Protein AF-A0A922MNV1-F1 (afdb_monomer_lite)

Structure (mmCIF, N/CA/C/O backbone):
data_AF-A0A922MNV1-F1
#
_entry.id   AF-A0A922MNV1-F1
#
loop_
_atom_site.group_PDB
_atom_site.id
_atom_site.type_symbol
_atom_site.label_atom_id
_atom_site.label_alt_id
_atom_site.label_comp_id
_atom_site.label_asym_id
_atom_site.label_entity_id
_atom_site.label_seq_id
_atom_site.pdbx_PDB_ins_code
_atom_site.Cartn_x
_atom_site.Cartn_y
_atom_site.Cartn_z
_atom_site.occupancy
_atom_site.B_iso_or_equiv
_atom_site.auth_seq_id
_atom_site.auth_comp_id
_atom_site.auth_asym_id
_atom_site.auth_atom_id
_atom_site.pdbx_PDB_model_num
ATOM 1 N N . MET A 1 1 ? 28.371 -3.656 -33.650 1.00 54.59 1 MET A N 1
ATOM 2 C CA . MET A 1 1 ? 27.316 -2.800 -33.073 1.00 54.59 1 MET A CA 1
ATOM 3 C C . MET A 1 1 ? 26.283 -3.590 -32.271 1.00 54.59 1 MET A C 1
ATOM 5 O O . MET A 1 1 ? 26.000 -3.173 -31.168 1.00 54.59 1 MET A O 1
ATOM 9 N N . PHE A 1 2 ? 25.793 -4.751 -32.732 1.00 52.94 2 PHE A N 1
ATOM 10 C CA . PHE A 1 2 ? 24.815 -5.564 -31.971 1.00 52.94 2 PHE A CA 1
ATOM 11 C C . PHE A 1 2 ? 25.328 -6.219 -30.668 1.00 52.94 2 PHE A C 1
ATOM 13 O O . PHE A 1 2 ? 24.521 -6.606 -29.836 1.00 52.94 2 PHE A O 1
ATOM 20 N N . PHE A 1 3 ? 26.645 -6.358 -30.476 1.00 56.75 3 PHE A N 1
ATOM 21 C CA . PHE A 1 3 ? 27.214 -6.951 -29.253 1.00 56.75 3 PHE A CA 1
ATOM 22 C C . PHE A 1 3 ? 27.468 -5.939 -28.123 1.00 56.75 3 PHE A C 1
ATOM 24 O O . PHE A 1 3 ? 27.644 -6.350 -26.983 1.00 56.75 3 PHE A O 1
ATOM 31 N N . GLU A 1 4 ? 27.486 -4.635 -28.414 1.00 68.06 4 GLU A N 1
ATOM 32 C CA . GLU A 1 4 ? 27.688 -3.599 -27.384 1.00 68.06 4 GLU A CA 1
ATOM 33 C C . GLU A 1 4 ? 26.392 -3.308 -26.617 1.00 68.06 4 GLU A C 1
ATOM 35 O O . GLU A 1 4 ? 26.430 -3.148 -25.401 1.00 68.06 4 GLU A O 1
ATOM 40 N N . THR A 1 5 ? 25.239 -3.365 -27.291 1.00 69.69 5 THR A N 1
ATOM 41 C CA . THR A 1 5 ? 23.924 -3.093 -26.685 1.00 69.69 5 THR A CA 1
ATOM 42 C C . THR A 1 5 ? 23.532 -4.119 -25.619 1.00 69.69 5 THR A C 1
ATOM 44 O O . THR A 1 5 ? 22.927 -3.765 -24.617 1.00 69.69 5 THR A O 1
ATOM 47 N N . GLN A 1 6 ? 23.950 -5.382 -25.762 1.00 74.50 6 GLN A N 1
ATOM 48 C CA . GLN A 1 6 ? 23.588 -6.437 -24.807 1.00 74.50 6 GLN A CA 1
ATOM 49 C C . GLN A 1 6 ? 24.220 -6.241 -23.414 1.00 74.50 6 GLN A C 1
ATOM 51 O O . GLN A 1 6 ? 23.671 -6.708 -22.419 1.00 74.50 6 GLN A O 1
ATOM 56 N N . ASN A 1 7 ? 25.368 -5.562 -23.316 1.00 78.31 7 ASN A N 1
ATOM 57 C CA . ASN A 1 7 ? 26.008 -5.301 -22.023 1.00 78.31 7 ASN A CA 1
ATOM 58 C C . ASN A 1 7 ? 25.378 -4.119 -21.276 1.00 78.31 7 ASN A C 1
ATOM 60 O O . ASN A 1 7 ? 25.350 -4.145 -20.045 1.00 78.31 7 ASN A O 1
ATOM 64 N N . GLU A 1 8 ? 24.875 -3.110 -21.991 1.00 79.62 8 GLU A N 1
ATOM 65 C CA . GLU A 1 8 ? 24.219 -1.950 -21.375 1.00 79.62 8 GLU A CA 1
ATOM 66 C C . GLU A 1 8 ? 22.877 -2.349 -20.746 1.00 79.62 8 GLU A C 1
ATOM 68 O O . GLU A 1 8 ? 22.661 -2.078 -19.562 1.00 79.62 8 GLU A O 1
ATOM 73 N N . ASP A 1 9 ? 22.053 -3.118 -21.467 1.00 79.56 9 ASP A N 1
ATOM 74 C CA . ASP A 1 9 ? 20.753 -3.601 -20.973 1.00 79.56 9 ASP A CA 1
ATOM 75 C C . ASP A 1 9 ? 20.893 -4.428 -19.678 1.00 79.56 9 ASP A C 1
ATOM 77 O O . ASP A 1 9 ? 20.116 -4.286 -18.727 1.00 79.56 9 ASP A O 1
ATOM 81 N N . ASN A 1 10 ? 21.937 -5.262 -19.600 1.00 85.56 10 ASN A N 1
ATOM 82 C CA . ASN A 1 10 ? 22.223 -6.081 -18.420 1.00 85.56 10 ASN A CA 1
ATOM 83 C C . ASN A 1 10 ? 22.603 -5.233 -17.197 1.00 85.56 10 ASN A C 1
ATOM 85 O O . ASN A 1 10 ? 22.231 -5.568 -16.068 1.00 85.56 10 ASN A O 1
ATOM 89 N N . PHE A 1 11 ? 23.351 -4.144 -17.400 1.00 85.06 11 PHE A N 1
ATOM 90 C CA . PHE A 1 11 ? 23.765 -3.263 -16.312 1.00 85.06 11 PHE A CA 1
ATOM 91 C C . PHE A 1 11 ? 22.585 -2.457 -15.760 1.00 85.06 11 PHE A C 1
ATOM 93 O O . PHE A 1 11 ? 22.418 -2.383 -14.541 1.00 85.06 11 PHE A O 1
ATOM 100 N N . GLU A 1 12 ? 21.733 -1.904 -16.627 1.00 84.12 12 GLU A N 1
ATOM 101 C CA . GLU A 1 12 ? 20.540 -1.164 -16.199 1.00 84.12 12 GLU A CA 1
ATOM 102 C C . GLU A 1 12 ? 19.575 -2.049 -15.407 1.00 84.12 12 GLU A C 1
ATOM 104 O O . GLU A 1 12 ? 19.135 -1.670 -14.317 1.00 84.12 12 GLU A O 1
ATOM 109 N N . HIS A 1 13 ? 19.306 -3.259 -15.906 1.00 84.25 13 HIS A N 1
ATOM 110 C CA . HIS A 1 13 ? 18.473 -4.235 -15.209 1.00 84.25 13 HIS A CA 1
ATOM 111 C C . HIS A 1 13 ? 19.049 -4.586 -13.827 1.00 84.25 13 HIS A C 1
ATOM 113 O O . HIS A 1 13 ? 18.327 -4.575 -12.828 1.00 84.25 13 HIS A O 1
ATOM 119 N N . PHE A 1 14 ? 20.364 -4.810 -13.733 1.00 87.00 14 PHE A N 1
ATOM 120 C CA . PHE A 1 14 ? 21.032 -5.078 -12.460 1.00 87.00 14 PHE A CA 1
ATOM 121 C C . PHE A 1 14 ? 20.887 -3.919 -11.462 1.00 87.00 14 PHE A C 1
ATOM 123 O O . PHE A 1 14 ? 20.512 -4.141 -10.309 1.00 87.00 14 PHE A O 1
ATOM 130 N N . VAL A 1 15 ? 21.142 -2.677 -11.891 1.00 86.69 15 VAL A N 1
ATOM 131 C CA . VAL A 1 15 ? 21.032 -1.491 -11.023 1.00 86.69 15 VAL A CA 1
ATOM 132 C C . VAL A 1 15 ? 19.600 -1.309 -10.519 1.00 86.69 15 VAL A C 1
ATOM 134 O O . VAL A 1 15 ? 19.401 -1.038 -9.331 1.00 86.69 15 VAL A O 1
ATOM 137 N N . MET A 1 16 ? 18.602 -1.507 -11.384 1.00 85.62 16 MET A N 1
ATOM 138 C CA . MET A 1 16 ? 17.189 -1.412 -11.010 1.00 85.62 16 MET A CA 1
ATOM 139 C C . MET A 1 16 ? 16.786 -2.480 -9.986 1.00 85.62 16 MET A C 1
ATOM 141 O O . MET A 1 16 ? 16.107 -2.155 -9.010 1.00 85.62 16 MET A O 1
ATOM 145 N N . ASN A 1 17 ? 17.249 -3.723 -10.146 1.00 85.81 17 ASN A N 1
ATOM 146 C CA . ASN A 1 17 ? 16.941 -4.802 -9.201 1.00 85.81 17 ASN A CA 1
ATOM 147 C C . ASN A 1 17 ? 17.610 -4.571 -7.840 1.00 85.81 17 ASN A C 1
ATOM 149 O O . ASN A 1 17 ? 16.985 -4.766 -6.796 1.00 85.81 17 ASN A O 1
ATOM 153 N N . VAL A 1 18 ? 18.865 -4.104 -7.828 1.00 87.69 18 VAL A N 1
ATOM 154 C CA . VAL A 1 18 ? 19.568 -3.743 -6.585 1.00 87.69 18 VAL A CA 1
ATOM 155 C C . VAL A 1 18 ? 18.846 -2.605 -5.867 1.00 87.69 18 VAL A C 1
ATOM 157 O O . VAL A 1 18 ? 18.664 -2.668 -4.650 1.00 87.69 18 VAL A O 1
ATOM 160 N N . TYR A 1 19 ? 18.404 -1.585 -6.604 1.00 88.69 19 TYR A N 1
ATOM 161 C CA . TYR A 1 19 ? 17.656 -0.465 -6.043 1.00 88.69 19 TYR A CA 1
ATOM 162 C C . TYR A 1 19 ? 16.352 -0.920 -5.373 1.00 88.69 19 TYR A C 1
ATOM 164 O O . TYR A 1 19 ? 16.117 -0.595 -4.205 1.00 88.69 19 TYR A O 1
ATOM 172 N N . ASP A 1 20 ? 15.542 -1.717 -6.077 1.00 86.56 20 ASP A N 1
ATOM 173 C CA . ASP A 1 20 ? 14.282 -2.249 -5.553 1.00 86.56 20 ASP A CA 1
ATOM 174 C C . ASP A 1 20 ? 14.538 -3.103 -4.297 1.00 86.56 20 ASP A C 1
ATOM 176 O O . ASP A 1 20 ? 13.895 -2.912 -3.262 1.00 86.56 20 ASP A O 1
ATOM 180 N N . TYR A 1 21 ? 15.542 -3.985 -4.330 1.00 88.06 21 TYR A N 1
ATOM 181 C CA . TYR A 1 21 ? 15.916 -4.816 -3.183 1.00 88.06 21 TYR A CA 1
ATOM 182 C C . TYR A 1 21 ? 16.329 -3.992 -1.954 1.00 88.06 21 TYR A C 1
ATOM 184 O O . TYR A 1 21 ? 15.898 -4.285 -0.832 1.00 88.06 21 TYR A O 1
ATOM 192 N N . VAL A 1 22 ? 17.148 -2.952 -2.142 1.00 90.44 22 VAL A N 1
ATOM 193 C CA . VAL A 1 22 ? 17.574 -2.055 -1.056 1.00 90.44 22 VAL A CA 1
ATOM 194 C C . VAL A 1 22 ? 16.374 -1.310 -0.478 1.00 90.44 22 VAL A C 1
ATOM 196 O O . VAL A 1 22 ? 16.213 -1.275 0.745 1.00 90.44 22 VAL A O 1
ATOM 199 N N . LEU A 1 23 ? 15.502 -0.767 -1.332 1.00 90.12 23 LEU A N 1
ATOM 200 C CA . LEU A 1 23 ? 14.296 -0.059 -0.909 1.00 90.12 23 LEU A CA 1
ATOM 201 C C . LEU A 1 23 ? 13.385 -0.963 -0.061 1.00 90.12 23 LEU A C 1
ATOM 203 O O . LEU A 1 23 ? 12.977 -0.572 1.037 1.00 90.12 23 LEU A O 1
ATOM 207 N N . PHE A 1 24 ? 13.126 -2.193 -0.514 1.00 88.69 24 PHE A N 1
ATOM 208 C CA . PHE A 1 24 ? 12.295 -3.149 0.226 1.00 88.69 24 PHE A CA 1
ATOM 209 C C . PHE A 1 24 ? 12.947 -3.640 1.510 1.00 88.69 24 PHE A C 1
ATOM 211 O O . PHE A 1 24 ? 12.258 -3.796 2.521 1.00 88.69 24 PHE A O 1
ATOM 218 N N . SER A 1 25 ? 14.265 -3.832 1.510 1.00 91.00 25 SER A N 1
ATOM 219 C CA . SER A 1 25 ? 15.010 -4.190 2.716 1.00 91.00 25 SER A CA 1
ATOM 220 C C . SER A 1 25 ? 14.868 -3.100 3.777 1.00 91.00 25 SER A C 1
ATOM 222 O O . SER A 1 25 ? 14.485 -3.395 4.909 1.00 91.00 25 SER A O 1
ATOM 224 N N . ILE A 1 26 ? 15.082 -1.831 3.407 1.00 91.94 26 ILE A N 1
ATOM 225 C CA . ILE A 1 26 ? 14.911 -0.680 4.308 1.00 91.94 26 ILE A CA 1
ATOM 226 C C . ILE A 1 26 ? 13.476 -0.622 4.836 1.00 91.94 26 ILE A C 1
ATOM 228 O O . ILE A 1 26 ? 13.279 -0.522 6.048 1.00 91.94 26 ILE A O 1
ATOM 232 N N . GLY A 1 27 ? 12.474 -0.748 3.963 1.00 90.62 27 GLY A N 1
ATOM 233 C CA . GLY A 1 27 ? 11.069 -0.784 4.375 1.00 90.62 27 GLY A CA 1
ATOM 234 C C . GLY A 1 27 ? 10.764 -1.917 5.353 1.00 90.62 27 GLY A C 1
ATOM 235 O O . GLY A 1 27 ? 10.069 -1.718 6.351 1.00 90.62 27 GLY A O 1
ATOM 236 N N . GLY A 1 28 ? 11.317 -3.104 5.097 1.00 90.31 28 GLY A N 1
ATOM 237 C CA . GLY A 1 28 ? 11.180 -4.276 5.954 1.00 90.31 28 GLY A CA 1
ATOM 238 C C . GLY A 1 28 ? 11.792 -4.052 7.335 1.00 90.31 28 GLY A C 1
ATOM 239 O O . GLY A 1 28 ? 11.142 -4.340 8.343 1.00 90.31 28 GLY A O 1
ATOM 240 N N . PHE A 1 29 ? 12.996 -3.477 7.391 1.00 93.62 29 PHE A N 1
ATOM 241 C CA . PHE A 1 29 ? 13.657 -3.111 8.643 1.00 93.62 29 PHE A CA 1
ATOM 242 C C . PHE A 1 29 ? 12.867 -2.055 9.415 1.00 93.62 29 PHE A C 1
ATOM 244 O O . PHE A 1 29 ? 12.582 -2.259 10.593 1.00 93.62 29 PHE A O 1
ATOM 251 N N . VAL A 1 30 ? 12.458 -0.962 8.764 1.00 91.12 30 VAL A N 1
ATOM 252 C CA . VAL A 1 30 ? 11.651 0.100 9.388 1.00 91.12 30 VAL A CA 1
ATOM 253 C C . VAL A 1 30 ? 10.364 -0.482 9.971 1.00 91.12 30 VAL A C 1
ATOM 255 O O . VAL A 1 30 ? 10.061 -0.259 11.143 1.00 91.12 30 VAL A O 1
ATOM 258 N N . ASN A 1 31 ? 9.651 -1.307 9.203 1.00 90.31 31 ASN A N 1
ATOM 259 C CA . ASN A 1 31 ? 8.438 -1.970 9.670 1.00 90.31 31 ASN A CA 1
ATOM 260 C C . ASN A 1 31 ? 8.705 -2.908 10.861 1.00 90.31 31 ASN A C 1
ATOM 262 O O . ASN A 1 31 ? 7.928 -2.950 11.813 1.00 90.31 31 ASN A O 1
ATOM 266 N N . PHE A 1 32 ? 9.806 -3.660 10.846 1.00 93.31 32 PHE A N 1
ATOM 267 C CA . PHE A 1 32 ? 10.194 -4.522 11.963 1.00 93.31 32 PHE A CA 1
ATOM 268 C C . PHE A 1 32 ? 10.473 -3.720 13.242 1.00 93.31 32 PHE A C 1
ATOM 270 O O . PHE A 1 32 ? 9.916 -4.037 14.295 1.00 93.31 32 PHE A O 1
ATOM 277 N N . PHE A 1 33 ? 11.268 -2.649 13.150 1.00 94.44 33 PHE A N 1
ATOM 278 C CA . PHE A 1 33 ? 11.578 -1.784 14.290 1.00 94.44 33 PHE A CA 1
ATOM 279 C C . PHE A 1 33 ? 10.330 -1.119 14.865 1.00 94.44 33 PHE A C 1
ATOM 281 O O . PHE A 1 33 ? 10.139 -1.134 16.082 1.00 94.44 33 PHE A O 1
ATOM 288 N N . ILE A 1 34 ? 9.445 -0.606 14.008 1.00 91.00 34 ILE A N 1
ATOM 289 C CA . ILE A 1 34 ? 8.186 0.006 14.442 1.00 91.00 34 ILE A CA 1
ATOM 290 C C . ILE A 1 34 ? 7.307 -1.023 15.147 1.00 91.00 34 ILE A C 1
ATOM 292 O O . ILE A 1 34 ? 6.801 -0.739 16.228 1.00 91.00 34 ILE A O 1
ATOM 296 N N . ASN A 1 35 ? 7.170 -2.236 14.607 1.00 90.88 35 ASN A N 1
ATOM 297 C CA . ASN A 1 35 ? 6.376 -3.282 15.254 1.00 90.88 35 ASN A CA 1
ATOM 298 C C . ASN A 1 35 ? 6.921 -3.662 16.639 1.00 90.88 35 ASN A C 1
ATOM 300 O O . ASN A 1 35 ? 6.142 -3.875 17.569 1.00 90.88 35 ASN A O 1
ATOM 304 N N . ILE A 1 36 ? 8.246 -3.699 16.807 1.00 95.06 36 ILE A N 1
ATOM 305 C CA . ILE A 1 36 ? 8.867 -3.925 18.119 1.00 95.06 36 ILE A CA 1
ATOM 306 C C . ILE A 1 36 ? 8.598 -2.753 19.063 1.00 95.06 36 ILE A C 1
ATOM 308 O O . ILE A 1 36 ? 8.208 -2.973 20.212 1.00 95.06 36 ILE A O 1
ATOM 312 N N . GLN A 1 37 ? 8.789 -1.519 18.595 1.00 94.81 37 GLN A N 1
ATOM 313 C CA . GLN A 1 37 ? 8.583 -0.314 19.397 1.00 94.81 37 GLN A CA 1
ATOM 314 C C . GLN A 1 37 ? 7.117 -0.172 19.833 1.00 94.81 37 GLN A C 1
ATOM 316 O O . GLN A 1 37 ? 6.839 0.199 20.972 1.00 94.81 37 GLN A O 1
ATOM 321 N N . GLN A 1 38 ? 6.178 -0.536 18.959 1.00 93.94 38 GLN A N 1
ATOM 322 C CA . GLN A 1 38 ? 4.737 -0.439 19.188 1.00 93.94 38 GLN A CA 1
ATOM 323 C C . GLN A 1 38 ? 4.136 -1.681 19.863 1.00 93.94 38 GLN A C 1
ATOM 325 O O . GLN A 1 38 ? 2.926 -1.726 20.067 1.00 93.94 38 GLN A O 1
ATOM 330 N N . LYS A 1 39 ? 4.933 -2.683 20.274 1.00 95.50 39 LYS A N 1
ATOM 331 C CA . LYS A 1 39 ? 4.408 -3.942 20.846 1.00 95.50 39 LYS A CA 1
ATOM 332 C C . LYS A 1 39 ? 3.437 -3.724 22.013 1.00 95.50 39 LYS A C 1
ATOM 334 O O . LYS A 1 39 ? 2.409 -4.389 22.092 1.00 95.50 39 LYS A O 1
ATOM 339 N N . TYR A 1 40 ?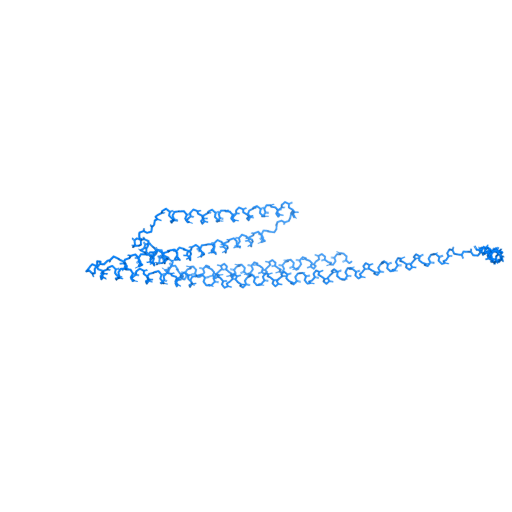 3.744 -2.772 22.897 1.00 96.25 40 TYR A N 1
ATOM 340 C CA . TYR A 1 40 ? 2.902 -2.452 24.050 1.00 96.25 40 TYR A CA 1
ATOM 341 C C . TYR A 1 40 ? 1.592 -1.795 23.610 1.00 96.25 40 TYR A C 1
ATOM 343 O O . TYR A 1 40 ? 0.519 -2.195 24.052 1.00 96.25 40 TYR A O 1
ATOM 351 N N . ASN A 1 41 ? 1.678 -0.845 22.677 1.00 94.88 41 ASN A N 1
ATOM 352 C CA . ASN A 1 41 ? 0.514 -0.156 22.132 1.00 94.88 41 ASN A CA 1
ATOM 353 C C . ASN A 1 41 ? -0.391 -1.109 21.341 1.00 94.88 41 ASN A C 1
ATOM 355 O O . ASN A 1 41 ? -1.606 -0.987 21.432 1.00 94.88 41 ASN A O 1
ATOM 359 N N . ASN A 1 42 ? 0.171 -2.105 20.653 1.00 93.25 42 ASN A N 1
ATOM 360 C CA . ASN A 1 42 ? -0.594 -3.136 19.950 1.00 93.25 42 ASN A CA 1
ATOM 361 C C . ASN A 1 42 ? -1.379 -4.031 20.921 1.00 93.25 42 ASN A C 1
ATOM 363 O O . ASN A 1 42 ? -2.550 -4.319 20.682 1.00 93.25 42 ASN A O 1
ATOM 367 N N . VAL A 1 43 ? -0.772 -4.441 22.041 1.00 95.62 43 VAL A N 1
ATOM 368 C CA . VAL A 1 43 ? -1.485 -5.198 23.086 1.00 95.62 43 VAL A CA 1
ATOM 369 C C . VAL A 1 43 ? -2.563 -4.330 23.739 1.00 95.62 43 VAL A C 1
ATOM 371 O O . VAL A 1 43 ? -3.700 -4.774 23.895 1.00 95.62 43 VAL A O 1
ATOM 374 N N . LEU A 1 44 ? -2.235 -3.078 24.069 1.00 95.31 44 LEU A N 1
ATOM 375 C CA . LEU A 1 44 ? -3.181 -2.127 24.652 1.00 95.31 44 LEU A CA 1
ATOM 376 C C . LEU A 1 44 ? -4.369 -1.861 23.718 1.00 95.31 44 LEU A C 1
ATOM 378 O O . LEU A 1 44 ? -5.507 -1.823 24.179 1.00 95.31 44 LEU A O 1
ATOM 382 N N . TYR A 1 45 ? -4.115 -1.741 22.414 1.00 95.00 45 TYR A N 1
ATOM 383 C CA . TYR A 1 45 ? -5.139 -1.588 21.384 1.00 95.00 45 TYR A CA 1
ATOM 384 C C . TYR A 1 45 ? -6.131 -2.757 21.398 1.00 95.00 45 TYR A C 1
ATOM 386 O O . TYR A 1 45 ? -7.341 -2.536 21.457 1.00 95.00 45 TYR A O 1
ATOM 394 N N . VAL A 1 46 ? -5.635 -4.001 21.426 1.00 94.81 46 VAL A N 1
ATOM 395 C CA . VAL A 1 46 ? -6.492 -5.201 21.475 1.00 94.81 46 VAL A CA 1
ATOM 396 C C . VAL A 1 46 ? -7.340 -5.238 22.753 1.00 94.81 46 VAL A C 1
ATOM 398 O O . VAL A 1 46 ? -8.523 -5.571 22.700 1.00 94.81 46 VAL A O 1
ATOM 401 N N . LEU A 1 47 ? -6.780 -4.858 23.902 1.00 95.75 47 LEU A N 1
ATOM 402 C CA . LEU A 1 47 ? -7.533 -4.818 25.161 1.00 95.75 47 LEU A CA 1
ATOM 403 C C . LEU A 1 47 ? -8.627 -3.742 25.143 1.00 95.75 47 LEU A C 1
ATOM 405 O O . LEU A 1 47 ? -9.765 -3.999 25.540 1.00 95.7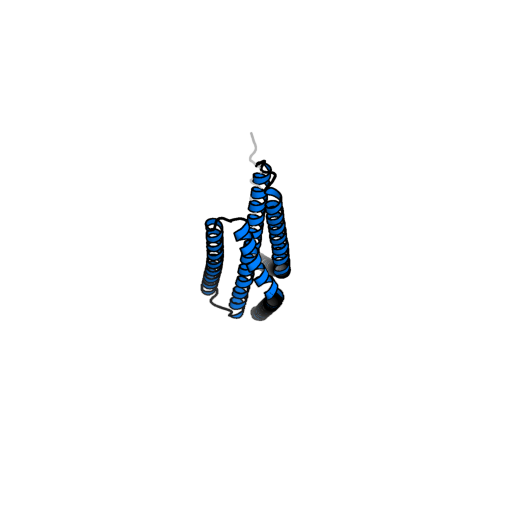5 47 LEU A O 1
ATOM 409 N N . LYS A 1 48 ? -8.314 -2.543 24.644 1.00 94.94 48 LYS A N 1
ATOM 410 C CA . LYS A 1 48 ? -9.282 -1.444 24.566 1.00 94.94 48 LYS A CA 1
ATOM 411 C C . LYS A 1 48 ? -10.391 -1.722 23.561 1.00 94.94 48 LYS A C 1
ATOM 413 O O . LYS A 1 48 ? -11.547 -1.447 23.861 1.00 94.94 48 LYS A O 1
ATOM 418 N N . ILE A 1 49 ? -10.085 -2.293 22.392 1.00 94.06 49 ILE A N 1
ATOM 419 C CA . ILE A 1 49 ? -11.134 -2.624 21.418 1.00 94.06 49 ILE A CA 1
ATOM 420 C C . ILE A 1 49 ? -12.084 -3.700 21.959 1.00 94.06 49 ILE A C 1
ATOM 422 O O . ILE A 1 49 ? -13.289 -3.611 21.744 1.00 94.06 49 ILE A O 1
ATOM 426 N N . GLN A 1 50 ? -11.577 -4.666 22.736 1.00 94.12 50 GLN A N 1
ATOM 427 C CA . GLN A 1 50 ? -12.417 -5.636 23.444 1.00 94.12 50 GLN A CA 1
ATOM 428 C C . GLN A 1 50 ? -13.312 -4.961 24.492 1.00 94.12 50 GLN A C 1
ATOM 430 O O . GLN A 1 50 ? -14.492 -5.305 24.595 1.00 94.12 50 GLN A O 1
ATOM 435 N N . ASN A 1 51 ? -12.783 -3.986 25.239 1.00 95.12 51 ASN A N 1
ATOM 436 C CA . ASN A 1 51 ? -13.567 -3.207 26.198 1.00 95.12 51 ASN A CA 1
ATOM 437 C C . ASN A 1 51 ? -14.695 -2.425 25.504 1.00 95.12 51 ASN A C 1
ATOM 439 O O . ASN A 1 51 ? -15.858 -2.553 25.884 1.00 95.12 51 ASN A O 1
ATOM 443 N N . VAL A 1 52 ? -14.369 -1.702 24.428 1.00 95.50 52 VAL A N 1
ATOM 444 C CA . VAL A 1 52 ? -15.339 -0.977 23.590 1.00 95.50 52 VAL A CA 1
ATOM 445 C C . VAL A 1 52 ? -16.409 -1.928 23.053 1.00 95.50 52 VAL A C 1
ATOM 447 O O . VAL A 1 52 ? -17.600 -1.640 23.157 1.00 95.50 52 VAL A O 1
ATOM 450 N N . HIS A 1 53 ? -16.010 -3.099 22.551 1.00 93.81 53 HIS A N 1
ATOM 451 C CA . HIS A 1 53 ? -16.933 -4.112 22.042 1.00 93.81 53 HIS A CA 1
ATOM 452 C C . HIS A 1 53 ? -17.903 -4.617 23.116 1.00 93.81 53 HIS A C 1
ATOM 454 O O . HIS A 1 53 ? -19.103 -4.743 22.863 1.00 93.81 53 HIS A O 1
ATOM 460 N N . LYS A 1 54 ? -17.404 -4.850 24.336 1.00 95.00 54 LYS A N 1
ATOM 461 C CA . LYS A 1 54 ? -18.213 -5.277 25.481 1.00 95.00 54 LYS A CA 1
ATOM 462 C C . LYS A 1 54 ? -19.196 -4.193 25.933 1.00 95.00 54 LYS A C 1
ATOM 464 O O . LYS A 1 54 ? -20.344 -4.518 26.229 1.00 95.00 54 LYS A O 1
ATOM 469 N N . ILE A 1 55 ? -18.763 -2.931 25.983 1.00 94.50 55 ILE A N 1
ATOM 470 C CA . ILE A 1 55 ? -19.600 -1.800 26.415 1.00 94.50 55 ILE A CA 1
ATOM 471 C C . ILE A 1 55 ? -20.703 -1.519 25.391 1.00 94.50 55 ILE A C 1
ATOM 473 O O . ILE A 1 55 ? -21.868 -1.400 25.765 1.00 94.50 55 ILE A O 1
ATOM 477 N N . LEU A 1 56 ? -20.354 -1.465 24.103 1.00 94.12 56 LEU A N 1
ATOM 478 C CA . LEU A 1 56 ? -21.302 -1.163 23.028 1.00 94.12 56 LEU A CA 1
ATOM 479 C C . LEU A 1 56 ? -22.216 -2.339 22.666 1.00 94.12 56 LEU A C 1
ATOM 481 O O . LEU A 1 56 ? -23.144 -2.150 21.883 1.00 94.12 56 LEU A O 1
ATOM 485 N N . LYS A 1 57 ? -21.966 -3.540 23.214 1.00 94.88 57 LYS A N 1
ATOM 486 C CA . LYS A 1 57 ? -22.669 -4.786 22.856 1.00 94.88 57 LYS A CA 1
ATOM 487 C C . LYS A 1 57 ? -22.761 -4.957 21.337 1.00 94.88 57 LYS A C 1
ATOM 489 O O . LYS A 1 57 ? -23.819 -5.272 20.795 1.00 94.88 57 LYS A O 1
ATOM 494 N N . LEU A 1 58 ? -21.644 -4.687 20.663 1.00 91.81 58 LEU A N 1
ATOM 495 C CA . LEU A 1 58 ? -21.541 -4.812 19.217 1.00 91.81 58 LEU A CA 1
ATOM 496 C C . LEU A 1 58 ? -21.915 -6.241 18.808 1.00 91.81 58 LEU A C 1
ATOM 498 O O . LEU A 1 58 ? -21.513 -7.214 19.448 1.00 91.81 58 LEU A O 1
ATOM 502 N N . ASP A 1 59 ? -22.716 -6.349 17.751 1.00 91.62 59 ASP A N 1
ATOM 503 C CA . ASP A 1 59 ? -23.179 -7.635 17.250 1.00 91.62 59 ASP A CA 1
ATOM 504 C C . ASP A 1 59 ? -21.982 -8.480 16.788 1.00 91.62 59 ASP A C 1
ATOM 506 O O . ASP A 1 59 ? -21.274 -8.134 15.831 1.00 91.62 59 ASP A O 1
ATOM 510 N N . GLU A 1 60 ? -21.776 -9.618 17.458 1.00 90.75 60 GLU A N 1
ATOM 511 C CA . GLU A 1 60 ? -20.715 -10.569 17.135 1.00 90.75 60 GLU A CA 1
ATOM 512 C C . GLU A 1 60 ? -20.759 -11.011 15.670 1.00 90.75 60 GLU A C 1
ATOM 514 O O . GLU A 1 60 ? -19.718 -11.340 15.093 1.00 90.75 60 GLU A O 1
ATOM 519 N N . THR A 1 61 ? -21.945 -11.029 15.048 1.00 91.50 61 THR A N 1
ATOM 520 C CA . THR A 1 61 ? -22.084 -11.438 13.648 1.00 91.50 61 THR A CA 1
ATOM 521 C C . THR A 1 61 ? -21.399 -10.449 12.705 1.00 91.50 61 THR A C 1
ATOM 523 O O . THR A 1 61 ? -20.729 -10.866 11.755 1.00 91.50 61 THR A O 1
ATOM 526 N N . CYS A 1 62 ? -21.474 -9.145 12.993 1.00 85.81 62 CYS A N 1
ATOM 527 C CA . CYS A 1 62 ? -20.837 -8.107 12.187 1.00 85.81 62 CYS A CA 1
ATOM 528 C C . CYS A 1 62 ? -19.307 -8.200 12.272 1.00 85.81 62 CYS A C 1
ATOM 530 O O . CYS A 1 62 ? -18.611 -8.104 11.253 1.00 85.81 62 CYS A O 1
ATOM 532 N N . PHE A 1 63 ? -18.785 -8.466 13.472 1.00 87.12 63 PHE A N 1
ATOM 533 C CA . PHE A 1 63 ? -17.355 -8.646 13.703 1.00 87.12 63 PHE A CA 1
ATOM 534 C C . PHE A 1 63 ? -16.816 -9.909 13.016 1.00 87.12 63 PHE A C 1
ATOM 536 O O . PHE A 1 63 ? -15.864 -9.824 12.235 1.00 87.12 63 PHE A O 1
ATOM 543 N N . LYS A 1 64 ? -17.473 -11.064 13.209 1.00 91.12 64 LYS A N 1
ATOM 544 C CA . LYS A 1 64 ? -17.108 -12.335 12.551 1.00 91.12 64 LYS A CA 1
ATOM 545 C C . LYS A 1 64 ? -17.112 -12.192 11.030 1.00 91.12 64 LYS A C 1
ATOM 547 O O . LYS A 1 64 ? -16.153 -12.589 10.371 1.00 91.12 64 LYS A O 1
ATOM 552 N N . ARG A 1 65 ? -18.143 -11.552 10.473 1.00 92.50 65 ARG A N 1
ATOM 553 C CA . ARG A 1 65 ? -18.239 -11.278 9.035 1.00 92.50 65 ARG A CA 1
ATOM 554 C C . ARG A 1 65 ? -17.085 -10.403 8.540 1.00 92.50 65 ARG A C 1
ATOM 556 O O . ARG A 1 65 ? -16.510 -10.692 7.496 1.00 92.50 65 ARG A O 1
ATOM 563 N N . SER A 1 66 ? -16.720 -9.365 9.288 1.00 87.12 66 SER A N 1
ATOM 564 C CA . SER A 1 66 ? -15.615 -8.468 8.923 1.00 87.12 66 SER A CA 1
ATOM 565 C C . SER A 1 66 ? -14.253 -9.168 8.954 1.00 87.12 66 SER A C 1
ATOM 567 O O . SER A 1 66 ? -13.421 -8.914 8.086 1.00 87.12 66 SER A O 1
ATOM 569 N N . ILE A 1 67 ? -14.032 -10.078 9.910 1.00 89.88 67 ILE A N 1
ATOM 570 C CA . ILE A 1 67 ? -12.831 -10.927 9.951 1.00 89.88 67 ILE A CA 1
ATOM 571 C C . ILE A 1 67 ? -12.778 -11.842 8.725 1.00 89.88 67 ILE A C 1
ATOM 573 O O . ILE A 1 67 ? -11.746 -11.902 8.062 1.00 89.88 67 ILE A O 1
ATOM 577 N N . ILE A 1 68 ? -13.884 -12.518 8.396 1.00 94.12 68 ILE A N 1
ATOM 578 C CA . ILE A 1 68 ? -13.951 -13.420 7.235 1.00 94.12 68 ILE A CA 1
ATOM 579 C C . ILE A 1 68 ? -13.617 -12.660 5.948 1.00 94.12 68 ILE A C 1
ATOM 581 O O . ILE A 1 68 ? -12.766 -13.112 5.188 1.00 94.12 68 ILE A O 1
ATOM 585 N N . TYR A 1 69 ? -14.214 -11.484 5.728 1.00 92.38 69 TYR A N 1
ATOM 586 C CA . TYR A 1 69 ? -13.902 -10.667 4.552 1.00 92.38 69 TYR A CA 1
ATOM 587 C C . TYR A 1 69 ? -12.426 -10.259 4.488 1.00 92.38 69 TYR A C 1
ATOM 589 O O . TYR A 1 69 ? -11.838 -10.310 3.413 1.00 92.38 69 TYR A O 1
ATOM 597 N N . SER A 1 70 ? -11.812 -9.904 5.620 1.00 88.81 70 SER A N 1
ATOM 598 C CA . SER A 1 70 ? -10.384 -9.566 5.670 1.00 88.81 70 SER A CA 1
ATOM 599 C C . SER A 1 70 ? -9.504 -10.745 5.236 1.00 88.81 70 SER A C 1
ATOM 601 O O . SER A 1 70 ? -8.643 -10.594 4.370 1.00 88.81 70 SER A O 1
ATOM 603 N N . TRP A 1 71 ? -9.778 -11.950 5.748 1.00 94.94 71 TRP A N 1
ATOM 604 C CA . TRP A 1 71 ? -9.049 -13.160 5.353 1.00 94.94 71 TRP A CA 1
ATOM 605 C C . TRP A 1 71 ? -9.255 -13.529 3.887 1.00 94.94 71 TRP A C 1
ATOM 607 O O . TRP A 1 71 ? -8.293 -13.896 3.216 1.00 94.94 71 TRP A O 1
ATOM 617 N N . VAL A 1 72 ? -10.478 -13.391 3.371 1.00 95.81 72 VAL A N 1
ATOM 618 C CA . VAL A 1 72 ? -10.759 -13.601 1.945 1.00 95.81 72 VAL A CA 1
ATOM 619 C C . VAL A 1 72 ? -9.939 -12.633 1.088 1.00 95.81 72 VAL A C 1
ATOM 621 O O . VAL A 1 72 ? -9.335 -13.074 0.115 1.00 95.81 72 VAL A O 1
ATOM 624 N N . CYS A 1 73 ? -9.836 -11.354 1.469 1.00 93.62 73 CYS A N 1
ATOM 625 C CA . CYS A 1 73 ? -8.991 -10.384 0.765 1.00 93.62 73 CYS A CA 1
ATOM 626 C C . CYS A 1 73 ? -7.506 -10.776 0.790 1.00 93.62 73 CYS A C 1
ATOM 628 O O . CYS A 1 73 ? -6.847 -10.734 -0.247 1.00 93.62 73 CYS A O 1
ATOM 630 N N . VAL A 1 74 ? -6.981 -11.196 1.947 1.00 92.38 74 VAL A N 1
ATOM 631 C CA . VAL A 1 74 ? -5.580 -11.637 2.076 1.00 92.38 74 VAL A CA 1
ATOM 632 C C . VAL A 1 74 ? -5.307 -12.860 1.197 1.00 92.38 74 VAL A C 1
ATOM 634 O O . VAL A 1 74 ? -4.311 -12.878 0.473 1.00 92.38 74 VAL A O 1
ATOM 637 N N . ILE A 1 75 ?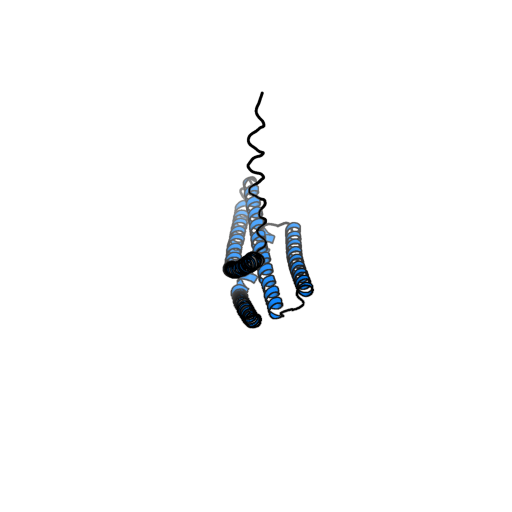 -6.190 -13.862 1.213 1.00 95.31 75 ILE A N 1
ATOM 638 C CA . ILE A 1 75 ? -6.060 -15.062 0.375 1.00 95.31 75 ILE A CA 1
ATOM 639 C C . ILE A 1 75 ? -6.123 -14.684 -1.106 1.00 95.31 75 ILE A C 1
ATOM 641 O O . ILE A 1 75 ? -5.259 -15.102 -1.870 1.00 95.31 75 ILE A O 1
ATOM 645 N N . ALA A 1 76 ? -7.092 -13.857 -1.505 1.00 95.31 76 ALA A N 1
ATOM 646 C CA . ALA A 1 76 ? -7.254 -13.429 -2.891 1.00 95.31 76 ALA A CA 1
ATOM 647 C C . ALA A 1 76 ? -6.003 -12.719 -3.429 1.00 95.31 76 ALA A C 1
ATOM 649 O O . ALA A 1 76 ? -5.574 -13.010 -4.543 1.00 95.31 76 ALA A O 1
ATOM 650 N N . ILE A 1 77 ? -5.380 -11.847 -2.631 1.00 92.88 77 ILE A N 1
ATOM 651 C CA . ILE A 1 77 ? -4.146 -11.148 -3.018 1.00 92.88 77 ILE A CA 1
ATOM 652 C C . ILE A 1 77 ? -2.977 -12.120 -3.143 1.00 92.88 77 ILE A C 1
ATOM 654 O O . ILE A 1 77 ? -2.263 -12.086 -4.140 1.00 92.88 77 ILE A O 1
ATOM 658 N N . ASN A 1 78 ? -2.810 -13.043 -2.195 1.00 91.44 78 ASN A N 1
ATOM 659 C CA . ASN A 1 78 ? -1.768 -14.064 -2.305 1.00 91.44 78 ASN A CA 1
ATOM 660 C C . ASN A 1 78 ? -1.974 -14.947 -3.547 1.00 91.44 78 ASN A C 1
ATOM 662 O O . ASN A 1 78 ? -1.022 -15.195 -4.283 1.00 91.44 78 ASN A O 1
ATOM 666 N N . CYS A 1 79 ? -3.210 -15.370 -3.830 1.00 95.06 79 CYS A N 1
ATOM 667 C CA . CYS A 1 79 ? -3.539 -16.117 -5.043 1.00 95.06 79 CYS A CA 1
ATOM 668 C C . CYS A 1 79 ? -3.229 -15.312 -6.309 1.00 95.06 79 CYS A C 1
ATOM 670 O O . CYS A 1 79 ? -2.626 -15.852 -7.231 1.00 95.06 79 CYS A O 1
ATOM 672 N N . PHE A 1 80 ? -3.598 -14.029 -6.349 1.00 93.06 80 PHE A N 1
ATOM 673 C CA . PHE A 1 80 ? -3.290 -13.144 -7.469 1.00 93.06 80 PHE A CA 1
ATOM 674 C C . PHE A 1 80 ? -1.780 -13.064 -7.725 1.00 93.06 80 PHE A C 1
ATOM 676 O O . PHE A 1 80 ? -1.348 -13.240 -8.863 1.00 93.06 80 PHE A O 1
ATOM 683 N N . HIS A 1 81 ? -0.975 -12.894 -6.674 1.00 89.81 81 HIS A N 1
ATOM 684 C CA . HIS A 1 81 ? 0.481 -12.863 -6.798 1.00 89.81 81 HIS A CA 1
ATOM 685 C C . HIS A 1 81 ? 1.072 -14.192 -7.262 1.00 89.81 81 HIS A C 1
ATOM 687 O O . HIS A 1 81 ? 1.893 -14.194 -8.172 1.00 89.81 81 HIS A O 1
ATOM 693 N N . VAL A 1 82 ? 0.639 -15.322 -6.694 1.00 90.44 82 VAL A N 1
ATOM 694 C CA . VAL A 1 82 ? 1.105 -16.647 -7.134 1.00 90.44 82 VAL A CA 1
ATOM 695 C C . VAL A 1 82 ? 0.759 -16.875 -8.606 1.00 90.44 82 VAL A C 1
ATOM 697 O O . VAL A 1 82 ? 1.624 -17.286 -9.377 1.00 90.44 82 VAL A O 1
ATOM 700 N N . CYS A 1 83 ? -0.469 -16.557 -9.026 1.00 94.25 83 CYS A N 1
ATOM 701 C CA . CYS A 1 83 ? -0.877 -16.643 -10.427 1.00 94.25 83 CYS A CA 1
ATOM 702 C C . CYS A 1 83 ? -0.019 -15.745 -11.327 1.00 94.25 83 CYS A C 1
ATOM 704 O O . CYS A 1 83 ? 0.427 -16.194 -12.380 1.00 94.25 83 CYS A O 1
ATOM 706 N N . TRP A 1 84 ? 0.247 -14.503 -10.912 1.00 90.88 84 TRP A N 1
ATOM 707 C CA . TRP A 1 84 ? 1.097 -13.576 -11.658 1.00 90.88 84 TRP A CA 1
ATOM 708 C C . TRP A 1 84 ? 2.531 -14.097 -11.805 1.00 90.88 84 TRP A C 1
ATOM 710 O O . TRP A 1 84 ? 3.070 -14.103 -12.909 1.00 90.88 84 TRP A O 1
ATOM 720 N N . THR A 1 85 ? 3.131 -14.604 -10.724 1.00 88.25 85 THR A N 1
ATOM 721 C CA . THR A 1 85 ? 4.468 -15.215 -10.749 1.00 88.25 85 THR A CA 1
ATOM 722 C C . THR A 1 85 ? 4.513 -16.440 -11.661 1.00 88.25 85 THR A C 1
ATOM 724 O O . THR A 1 85 ? 5.470 -16.596 -12.414 1.00 88.25 85 THR A O 1
ATOM 727 N N . LEU A 1 86 ? 3.476 -17.284 -11.652 1.00 91.25 86 LEU A N 1
ATOM 728 C CA . LEU A 1 86 ? 3.384 -18.430 -12.560 1.00 91.25 86 LEU A CA 1
ATOM 729 C C . LEU A 1 86 ? 3.286 -17.992 -14.026 1.00 91.25 86 LEU A C 1
ATOM 731 O O . LEU A 1 86 ? 3.991 -18.539 -14.867 1.00 91.25 86 LEU A O 1
ATOM 735 N N . ILE A 1 87 ? 2.457 -16.991 -14.341 1.00 93.12 87 ILE A N 1
ATOM 736 C CA . ILE A 1 87 ? 2.356 -16.437 -15.701 1.00 93.12 87 ILE A CA 1
ATOM 737 C C . ILE A 1 87 ? 3.712 -15.884 -16.148 1.00 93.12 87 ILE A C 1
ATOM 739 O O . ILE A 1 87 ? 4.171 -16.198 -17.243 1.00 93.12 87 ILE A O 1
ATOM 743 N N . TYR A 1 88 ? 4.371 -15.101 -15.291 1.00 89.25 88 TYR A N 1
ATOM 744 C CA . TYR A 1 88 ? 5.689 -14.542 -15.581 1.00 89.25 88 TYR A CA 1
ATOM 745 C C . TYR A 1 88 ? 6.720 -15.644 -15.857 1.00 89.25 88 TYR A C 1
ATOM 747 O O . TYR A 1 88 ? 7.444 -15.571 -16.849 1.00 89.25 88 TYR A O 1
ATOM 755 N N . TYR A 1 89 ? 6.720 -16.703 -15.042 1.00 90.12 89 TYR A N 1
ATOM 756 C CA . TYR A 1 89 ? 7.585 -17.861 -15.243 1.00 90.12 89 TYR A CA 1
ATOM 757 C C . TYR A 1 89 ? 7.393 -18.511 -16.618 1.00 90.12 89 TYR A C 1
ATOM 759 O O . TYR A 1 89 ? 8.372 -18.728 -17.330 1.00 90.12 89 TYR A O 1
ATOM 767 N N . PHE A 1 90 ? 6.146 -18.781 -17.017 1.00 93.38 90 PHE A N 1
ATOM 768 C CA . PHE A 1 90 ? 5.858 -19.424 -18.302 1.00 93.38 90 PHE A CA 1
ATOM 769 C C . PHE A 1 90 ? 6.141 -18.526 -19.514 1.00 93.38 90 PHE A C 1
ATOM 771 O O . PHE A 1 90 ? 6.462 -19.043 -20.582 1.00 93.38 90 PHE A O 1
ATOM 778 N N . CYS A 1 91 ? 6.021 -17.203 -19.374 1.00 94.19 91 CYS A N 1
ATOM 779 C CA . CYS A 1 91 ? 6.225 -16.270 -20.483 1.00 94.19 91 CYS A CA 1
ATOM 780 C C . CYS A 1 91 ? 7.702 -15.957 -20.757 1.00 94.19 91 CYS A C 1
ATOM 782 O O . CYS A 1 91 ? 8.068 -15.800 -21.920 1.00 94.19 91 CYS A O 1
ATOM 784 N N . PHE A 1 92 ? 8.537 -15.834 -19.720 1.00 88.12 92 PHE A N 1
ATOM 785 C CA . PHE A 1 92 ? 9.876 -15.249 -19.867 1.00 88.12 92 PHE A CA 1
ATOM 786 C C . PHE A 1 92 ? 11.038 -16.240 -19.701 1.00 88.12 92 PHE A C 1
ATOM 788 O O . PHE A 1 92 ? 12.159 -15.871 -20.032 1.00 88.12 92 PHE A O 1
ATOM 795 N N . ASN A 1 93 ? 10.802 -17.489 -19.265 1.00 86.19 93 ASN A N 1
ATOM 796 C CA . ASN A 1 93 ? 11.806 -18.559 -19.055 1.00 86.19 93 ASN A CA 1
ATOM 797 C C . ASN A 1 93 ? 13.026 -18.213 -18.168 1.00 86.19 93 ASN A C 1
ATOM 799 O O . ASN A 1 93 ? 13.810 -19.108 -17.856 1.00 86.19 93 ASN A O 1
ATOM 803 N N . ASP A 1 94 ? 13.166 -16.967 -17.722 1.00 85.31 94 ASP A N 1
ATOM 804 C CA . ASP A 1 94 ? 14.228 -16.479 -16.854 1.00 85.31 94 ASP A CA 1
ATOM 805 C C . ASP A 1 94 ? 13.608 -16.012 -15.531 1.00 85.31 94 ASP A C 1
ATOM 807 O O . ASP A 1 94 ? 13.001 -14.940 -15.439 1.00 85.31 94 ASP A O 1
ATOM 811 N N . ILE A 1 95 ? 13.665 -16.874 -14.508 1.00 81.81 95 ILE A N 1
ATOM 812 C CA . ILE A 1 95 ? 13.262 -16.481 -13.156 1.00 81.81 95 ILE A CA 1
ATOM 813 C C . ILE A 1 95 ? 14.482 -15.918 -12.442 1.00 81.81 95 ILE A C 1
ATOM 815 O O . ILE A 1 95 ? 15.319 -16.669 -11.935 1.00 81.81 95 ILE A O 1
ATOM 819 N N . ASP A 1 96 ? 14.499 -14.604 -12.259 1.00 86.31 96 ASP A N 1
ATOM 820 C CA . ASP A 1 96 ? 15.336 -14.005 -11.230 1.00 86.31 96 ASP A CA 1
ATOM 821 C C . ASP A 1 96 ? 14.689 -14.225 -9.845 1.00 86.31 96 ASP A C 1
ATOM 823 O O . ASP A 1 96 ? 13.603 -13.719 -9.520 1.00 86.31 96 ASP A O 1
ATOM 827 N N . ILE A 1 97 ? 15.364 -15.018 -9.011 1.00 85.06 97 ILE A N 1
ATOM 828 C CA . ILE A 1 97 ? 14.953 -15.303 -7.631 1.00 85.06 97 ILE A CA 1
ATOM 829 C C . ILE A 1 97 ? 14.865 -14.002 -6.820 1.00 85.06 97 ILE A C 1
ATOM 831 O O . ILE A 1 97 ? 13.967 -13.875 -5.983 1.00 85.06 97 ILE A O 1
ATOM 835 N N . LEU A 1 98 ? 15.743 -13.021 -7.073 1.00 84.81 98 LEU A N 1
ATOM 836 C CA . LEU A 1 98 ? 15.736 -11.738 -6.363 1.00 84.81 98 LEU A CA 1
ATOM 837 C C . LEU A 1 98 ? 14.469 -10.941 -6.673 1.00 84.81 98 LEU A C 1
ATOM 839 O O . LEU A 1 98 ? 13.828 -10.438 -5.749 1.00 84.81 98 LEU A O 1
ATOM 843 N N . ASN A 1 99 ? 14.052 -10.910 -7.939 1.00 83.75 99 ASN A N 1
ATOM 844 C CA . ASN A 1 99 ? 12.800 -10.272 -8.348 1.00 83.75 99 ASN A CA 1
ATOM 845 C C . ASN A 1 99 ? 11.584 -10.962 -7.727 1.00 83.75 99 ASN A C 1
ATOM 847 O O . ASN A 1 99 ? 10.660 -10.294 -7.262 1.00 83.75 99 ASN A O 1
ATOM 851 N N . THR A 1 100 ? 11.601 -12.293 -7.641 1.00 86.50 100 THR A N 1
ATOM 852 C CA . THR A 1 100 ? 10.528 -13.052 -6.982 1.00 86.50 100 THR A CA 1
ATOM 853 C C . THR A 1 100 ? 10.462 -12.748 -5.481 1.00 86.50 100 THR A C 1
ATOM 855 O O . THR A 1 100 ? 9.378 -12.540 -4.934 1.00 86.50 100 THR A O 1
ATOM 858 N N . LEU A 1 101 ? 11.614 -12.661 -4.807 1.00 86.62 101 LEU A N 1
ATOM 859 C CA . LEU A 1 101 ? 11.696 -12.313 -3.388 1.00 86.62 101 LEU A CA 1
ATOM 860 C C . LEU A 1 101 ? 11.216 -10.876 -3.129 1.00 86.62 101 LEU A C 1
ATOM 862 O O . LEU A 1 101 ? 10.452 -10.646 -2.190 1.00 86.62 101 LEU A O 1
ATOM 866 N N . ALA A 1 102 ? 11.620 -9.921 -3.971 1.00 86.31 102 ALA A N 1
ATOM 867 C CA . ALA A 1 102 ? 11.171 -8.531 -3.907 1.00 86.31 102 ALA A CA 1
ATOM 868 C C . ALA A 1 102 ? 9.656 -8.416 -4.147 1.00 86.31 102 ALA A C 1
ATOM 870 O O . ALA A 1 102 ? 8.953 -7.742 -3.391 1.00 86.31 102 ALA A O 1
ATOM 871 N N . ALA A 1 103 ? 9.123 -9.144 -5.133 1.00 86.56 103 ALA A N 1
ATOM 872 C CA . ALA A 1 103 ? 7.687 -9.219 -5.385 1.00 86.56 103 ALA A CA 1
ATOM 873 C C . ALA A 1 103 ? 6.924 -9.791 -4.180 1.00 86.56 103 ALA A C 1
ATOM 875 O O . ALA A 1 103 ? 5.882 -9.260 -3.807 1.00 86.56 103 ALA A O 1
ATOM 876 N N . TYR A 1 104 ? 7.455 -10.821 -3.518 1.00 87.00 104 TYR A N 1
ATOM 877 C CA . TYR A 1 104 ? 6.842 -11.371 -2.308 1.00 87.00 104 TYR A CA 1
ATOM 878 C C . TYR A 1 104 ? 6.933 -10.409 -1.111 1.00 87.00 104 TYR A C 1
ATOM 880 O O . TYR A 1 104 ? 6.007 -10.323 -0.303 1.00 87.00 104 TYR A O 1
ATOM 888 N N . ALA A 1 105 ? 8.017 -9.634 -1.003 1.00 87.56 105 ALA A N 1
ATOM 889 C CA . ALA A 1 105 ? 8.148 -8.594 0.014 1.00 87.56 105 ALA A CA 1
ATOM 890 C C . ALA A 1 105 ? 7.064 -7.509 -0.129 1.00 87.56 105 ALA A C 1
ATOM 892 O O . ALA A 1 105 ? 6.540 -7.052 0.889 1.00 87.56 105 ALA A O 1
ATOM 893 N N . ASN A 1 106 ? 6.662 -7.161 -1.359 1.00 86.25 106 ASN A N 1
ATOM 894 C CA . ASN A 1 106 ? 5.548 -6.238 -1.615 1.00 86.25 106 ASN A CA 1
ATOM 895 C C . ASN A 1 106 ? 4.222 -6.718 -1.020 1.00 86.25 106 ASN A C 1
ATOM 897 O O . ASN A 1 106 ? 3.545 -5.944 -0.345 1.00 86.25 106 ASN A O 1
ATOM 901 N N . ILE A 1 107 ? 3.915 -8.014 -1.146 1.00 89.75 107 ILE A N 1
ATOM 902 C CA . ILE A 1 107 ? 2.690 -8.616 -0.589 1.00 89.75 107 ILE A CA 1
ATOM 903 C C . ILE A 1 107 ? 2.574 -8.329 0.907 1.00 89.75 107 ILE A C 1
ATOM 905 O O . ILE A 1 107 ? 1.493 -8.055 1.425 1.00 89.75 107 ILE A O 1
ATOM 909 N N . ARG A 1 108 ? 3.697 -8.363 1.632 1.00 88.62 108 ARG A N 1
ATOM 910 C CA . ARG A 1 108 ? 3.704 -8.077 3.069 1.00 88.62 108 ARG A CA 1
ATOM 911 C C . ARG A 1 108 ? 3.239 -6.651 3.368 1.00 88.62 108 ARG A C 1
ATOM 913 O O . ARG A 1 108 ? 2.548 -6.446 4.366 1.00 88.62 108 ARG A O 1
ATOM 920 N N . PHE A 1 109 ? 3.622 -5.676 2.548 1.00 90.06 109 PHE A N 1
ATOM 921 C CA . PHE A 1 109 ? 3.162 -4.296 2.702 1.00 90.06 109 PHE A CA 1
ATOM 922 C C . PHE A 1 109 ? 1.677 -4.162 2.365 1.00 90.06 109 PHE A C 1
ATOM 924 O O . PHE A 1 109 ? 0.957 -3.532 3.140 1.00 90.06 109 PHE A O 1
ATOM 931 N N . ASP A 1 110 ? 1.201 -4.828 1.312 1.00 90.06 110 ASP A N 1
ATOM 932 C CA . ASP A 1 110 ? -0.222 -4.837 0.949 1.00 90.06 110 ASP A CA 1
ATOM 933 C C . ASP A 1 110 ? -1.089 -5.455 2.054 1.00 90.06 110 ASP A C 1
ATOM 935 O O . ASP A 1 110 ? -2.118 -4.899 2.439 1.00 90.06 110 ASP A O 1
ATOM 939 N N . VAL A 1 111 ? -0.642 -6.561 2.654 1.00 91.25 111 VAL A N 1
ATOM 940 C CA . VAL A 1 111 ? -1.327 -7.180 3.799 1.00 91.25 111 VAL A CA 1
ATOM 941 C C . VAL A 1 111 ? -1.347 -6.242 5.011 1.00 91.25 111 VAL A C 1
ATOM 943 O O . VAL A 1 111 ? -2.386 -6.115 5.662 1.00 91.25 111 VAL A O 1
ATOM 946 N N . ASN A 1 112 ? -0.245 -5.539 5.304 1.00 91.75 112 ASN A N 1
ATOM 947 C CA . ASN A 1 112 ? -0.218 -4.546 6.387 1.00 91.75 112 ASN A CA 1
ATOM 948 C C . ASN A 1 112 ? -1.183 -3.383 6.118 1.00 91.75 112 ASN A C 1
ATOM 950 O O . ASN A 1 112 ? -1.832 -2.907 7.048 1.00 91.75 112 ASN A O 1
ATOM 954 N N . LEU A 1 113 ? -1.302 -2.942 4.863 1.00 91.44 113 LEU A N 1
ATOM 955 C CA . LEU A 1 113 ? -2.236 -1.896 4.458 1.00 91.44 113 LEU A CA 1
ATOM 956 C C . LEU A 1 113 ? -3.690 -2.339 4.662 1.00 91.44 113 LEU A C 1
ATOM 958 O O . LEU A 1 113 ? -4.473 -1.604 5.258 1.00 91.44 113 LEU A O 1
ATOM 962 N N . ILE A 1 114 ? -4.042 -3.554 4.236 1.00 93.06 114 ILE A N 1
ATOM 963 C CA . ILE A 1 114 ? -5.386 -4.121 4.442 1.00 93.06 114 ILE A CA 1
ATOM 964 C C . ILE A 1 114 ? -5.704 -4.220 5.926 1.00 93.06 114 ILE A C 1
ATOM 966 O O . ILE A 1 114 ? -6.807 -3.870 6.348 1.00 93.06 114 ILE A O 1
ATOM 970 N N . TYR A 1 115 ? -4.733 -4.663 6.723 1.00 92.75 115 TYR A N 1
ATOM 971 C CA . TYR A 1 115 ? -4.880 -4.726 8.167 1.00 92.75 115 TYR A CA 1
ATOM 972 C C . TYR A 1 115 ? -5.114 -3.333 8.774 1.00 92.75 115 TYR A C 1
ATOM 974 O O . TYR A 1 115 ? -6.042 -3.161 9.563 1.00 92.75 115 TYR A O 1
ATOM 982 N N . ALA A 1 116 ? -4.357 -2.316 8.350 1.00 93.06 116 ALA A N 1
ATOM 983 C CA . ALA A 1 116 ? -4.555 -0.930 8.776 1.00 93.06 116 ALA A CA 1
ATOM 984 C C . ALA A 1 116 ? -5.955 -0.408 8.417 1.00 93.06 116 ALA A C 1
ATOM 986 O O . ALA A 1 116 ? -6.669 0.123 9.271 1.00 93.06 116 ALA A O 1
ATOM 987 N N . THR A 1 117 ? -6.386 -0.614 7.169 1.00 92.06 117 THR A N 1
ATOM 988 C CA . THR A 1 117 ? -7.726 -0.249 6.694 1.00 92.06 117 THR A CA 1
ATOM 989 C C . THR A 1 117 ? -8.815 -0.958 7.492 1.00 92.06 117 THR A C 1
ATOM 991 O O . THR A 1 117 ? -9.833 -0.350 7.825 1.00 92.06 117 THR A O 1
ATOM 994 N N . TRP A 1 118 ? -8.609 -2.229 7.837 1.00 94.00 118 TRP A N 1
ATOM 995 C CA . TRP A 1 118 ? -9.535 -2.989 8.665 1.00 94.00 118 TRP A CA 1
ATOM 996 C C . TRP A 1 118 ? -9.636 -2.415 10.083 1.00 94.00 118 TRP A C 1
ATOM 998 O O . TRP A 1 118 ? -10.750 -2.174 10.552 1.00 94.00 118 TRP A O 1
ATOM 1008 N N . CYS A 1 119 ? -8.505 -2.118 10.729 1.00 93.62 119 CYS A N 1
ATOM 1009 C CA . CYS A 1 119 ? -8.476 -1.471 12.042 1.00 93.62 119 CYS A CA 1
ATOM 1010 C C . CYS A 1 119 ? -9.227 -0.134 12.017 1.00 93.62 119 CYS A C 1
ATOM 1012 O O . CYS A 1 119 ? -10.096 0.098 12.856 1.00 93.62 119 CYS A O 1
ATOM 1014 N N . LEU A 1 120 ? -8.959 0.722 11.025 1.00 93.81 120 LEU A N 1
ATOM 1015 C CA . LEU A 1 120 ? -9.653 2.004 10.864 1.00 93.81 120 LEU A CA 1
ATOM 1016 C C . LEU A 1 120 ? -11.161 1.816 10.681 1.00 93.81 120 LEU A C 1
ATOM 1018 O O . LEU A 1 120 ? -11.951 2.472 11.359 1.00 93.81 120 LEU A O 1
ATOM 1022 N N . ARG A 1 121 ? -11.573 0.873 9.828 1.00 93.44 121 ARG A N 1
ATOM 1023 C CA . ARG A 1 121 ? -12.989 0.563 9.603 1.00 93.44 121 ARG A CA 1
ATOM 1024 C C . ARG A 1 121 ? -13.677 0.094 10.885 1.00 93.44 121 ARG A C 1
ATOM 1026 O O . ARG A 1 121 ? -14.782 0.547 11.169 1.00 93.44 121 ARG A O 1
ATOM 1033 N N . LEU A 1 122 ? -13.031 -0.767 11.671 1.00 92.38 122 LEU A N 1
ATOM 1034 C CA . LEU A 1 122 ? -13.563 -1.245 12.949 1.00 92.38 122 LEU A CA 1
ATOM 1035 C C . LEU A 1 122 ? -13.780 -0.091 13.944 1.00 92.38 122 LEU A C 1
ATOM 1037 O O . LEU A 1 122 ? -14.820 -0.027 14.605 1.00 92.38 122 LEU A O 1
ATOM 1041 N N . MET A 1 123 ? -12.833 0.849 14.008 1.00 94.38 123 MET A N 1
ATOM 1042 C CA . MET A 1 123 ? -12.950 2.052 14.839 1.00 94.38 123 MET A CA 1
ATOM 1043 C C . MET A 1 123 ? -14.098 2.954 14.376 1.00 94.38 123 MET A C 1
ATOM 1045 O O . MET A 1 123 ? -14.885 3.422 15.198 1.00 94.38 123 MET A O 1
ATOM 1049 N N . THR A 1 124 ? -14.233 3.164 13.064 1.00 95.00 124 THR A N 1
ATOM 1050 C CA . THR A 1 124 ? -15.325 3.957 12.485 1.00 95.00 124 THR A CA 1
ATOM 1051 C C . THR A 1 124 ? -16.693 3.347 12.783 1.00 95.00 124 THR A C 1
ATOM 1053 O O . THR A 1 124 ? -17.609 4.072 13.162 1.00 95.00 124 THR A O 1
ATOM 1056 N N . GLU A 1 125 ? -16.847 2.028 12.650 1.00 93.56 125 GLU A N 1
ATOM 1057 C CA . GLU A 1 125 ? -18.106 1.359 12.995 1.00 93.56 125 GLU A CA 1
ATOM 1058 C C . GLU A 1 125 ? -18.402 1.466 14.497 1.00 93.56 125 GLU A C 1
ATOM 1060 O O . GLU A 1 125 ? -19.518 1.818 14.870 1.00 93.56 125 GLU A O 1
ATOM 1065 N N . SER A 1 126 ? -17.400 1.282 15.363 1.00 94.62 126 SER A N 1
ATOM 1066 C CA . SER A 1 126 ? -17.565 1.465 16.815 1.00 94.62 126 SER A CA 1
ATOM 1067 C C . SER A 1 126 ? -18.051 2.878 17.161 1.00 94.62 126 SER A C 1
ATOM 1069 O O . SER A 1 126 ? -18.965 3.038 17.968 1.00 94.62 126 SER A O 1
ATOM 1071 N N . LEU A 1 127 ? -17.501 3.902 16.500 1.00 96.44 127 LEU A N 1
ATOM 1072 C CA . LEU A 1 127 ? -17.931 5.288 16.678 1.00 96.44 127 LEU A CA 1
ATOM 1073 C C . LEU A 1 127 ? -19.377 5.510 16.208 1.00 96.44 127 LEU A C 1
ATOM 1075 O O . LEU A 1 127 ? -20.144 6.156 16.915 1.00 96.44 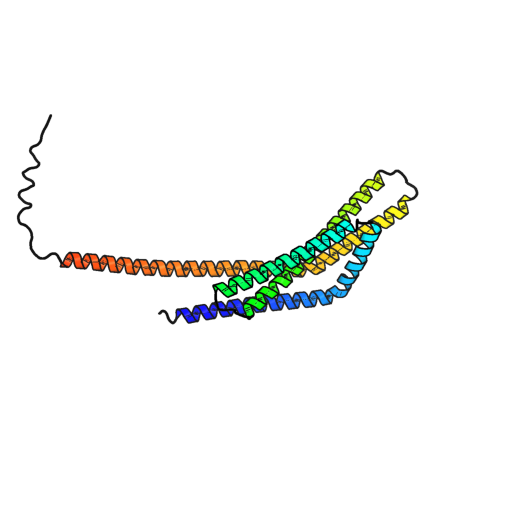127 LEU A O 1
ATOM 1079 N N . LYS A 1 128 ? -19.784 4.936 15.066 1.00 96.00 128 LYS A N 1
ATOM 1080 C CA . LYS A 1 128 ? -21.175 5.017 14.580 1.00 96.00 128 LYS A CA 1
ATOM 1081 C C . LYS A 1 128 ? -22.161 4.399 15.569 1.00 96.00 128 LYS A C 1
ATOM 1083 O O . LYS A 1 128 ? -23.183 5.013 15.867 1.00 96.00 128 LYS A O 1
ATOM 1088 N N . PHE A 1 129 ? -21.852 3.212 16.094 1.00 95.38 129 PHE A N 1
ATOM 1089 C CA . PHE A 1 129 ? -22.685 2.552 17.103 1.00 95.38 129 PHE A CA 1
ATOM 1090 C C . PHE A 1 129 ? -22.758 3.360 18.397 1.00 95.38 129 PHE A C 1
ATOM 1092 O O . PHE A 1 129 ? -23.839 3.504 18.967 1.00 95.38 129 PHE A O 1
ATOM 1099 N N . TRP A 1 130 ? -21.637 3.938 18.828 1.00 96.81 130 TRP A N 1
ATOM 1100 C CA . TRP A 1 130 ? -21.612 4.839 19.974 1.00 96.81 130 TRP A CA 1
ATOM 1101 C C . TRP A 1 130 ? -22.510 6.066 19.755 1.00 96.81 130 TRP A C 1
ATOM 1103 O O . TRP A 1 130 ? -23.349 6.367 20.605 1.00 96.81 130 TRP A O 1
ATOM 1113 N N . THR A 1 131 ? -22.406 6.734 18.599 1.00 96.50 131 THR A N 1
ATOM 1114 C CA . THR A 1 131 ? -23.243 7.897 18.259 1.00 96.50 131 THR A CA 1
ATOM 1115 C C . THR A 1 131 ? -24.723 7.528 18.196 1.00 96.50 131 THR A C 1
ATOM 1117 O O . THR A 1 131 ? -25.555 8.267 18.718 1.00 96.50 131 THR A O 1
ATOM 1120 N N . TYR A 1 132 ? -25.061 6.375 17.614 1.00 95.44 132 TYR A N 1
ATOM 1121 C CA . TYR A 1 132 ? -26.432 5.867 17.586 1.00 95.44 132 TYR A CA 1
ATOM 1122 C C . TYR A 1 132 ? -26.975 5.609 19.001 1.00 95.44 132 TYR A C 1
ATOM 1124 O O . TYR A 1 132 ? -28.081 6.035 19.330 1.00 95.44 132 TYR A O 1
ATOM 1132 N N . GLY A 1 133 ? -26.177 4.974 19.866 1.00 92.56 133 GLY A N 1
ATOM 1133 C CA . GLY A 1 133 ? -26.532 4.749 21.268 1.00 92.56 133 GLY A CA 1
ATOM 1134 C C . GLY A 1 133 ? -26.760 6.053 22.037 1.00 92.56 133 GLY A C 1
ATOM 1135 O O . GLY A 1 133 ? -27.707 6.140 22.815 1.00 92.56 133 GLY A O 1
ATOM 1136 N N . LEU A 1 134 ? -25.940 7.077 21.769 1.00 93.44 134 LEU A N 1
ATOM 1137 C CA . LEU A 1 134 ? -26.084 8.414 22.348 1.00 93.44 134 LEU A CA 1
ATOM 1138 C C . LEU A 1 134 ? -27.350 9.136 21.888 1.00 93.44 134 LEU A C 1
ATOM 1140 O O . LEU A 1 134 ? -28.024 9.773 22.692 1.00 93.44 134 LEU A O 1
ATOM 1144 N N . GLN A 1 135 ? -27.694 9.028 20.608 1.00 94.12 135 GLN A N 1
ATOM 1145 C CA . GLN A 1 135 ? -28.928 9.612 20.090 1.00 94.12 135 GLN A CA 1
ATOM 1146 C C . GLN A 1 135 ? -30.156 8.924 20.685 1.00 94.12 135 GLN A C 1
ATOM 1148 O O . GLN A 1 135 ? -31.091 9.603 21.091 1.00 94.12 135 GLN A O 1
ATOM 1153 N N . ASN A 1 136 ? -30.151 7.593 20.774 1.00 91.75 136 ASN A N 1
ATOM 1154 C CA . ASN A 1 136 ? -31.296 6.842 21.278 1.00 91.75 136 ASN A CA 1
ATOM 1155 C C . ASN A 1 136 ? -31.559 7.093 22.773 1.00 91.75 136 ASN A C 1
ATOM 1157 O O . ASN A 1 136 ? -32.715 7.195 23.177 1.00 91.75 136 ASN A O 1
ATOM 1161 N N . SER A 1 137 ? -30.509 7.235 23.590 1.00 90.25 137 SER A N 1
ATOM 1162 C CA . SER A 1 137 ? -30.669 7.528 25.021 1.00 90.25 137 SER A CA 1
ATOM 1163 C C . SER A 1 137 ? -31.174 8.945 25.296 1.00 90.25 137 SER A C 1
ATOM 1165 O O . SER A 1 137 ? -31.888 9.154 26.274 1.00 90.25 137 SER A O 1
ATOM 1167 N N . ALA A 1 138 ? -30.867 9.908 24.420 1.00 87.69 138 ALA A N 1
ATOM 1168 C CA . ALA A 1 138 ? -31.359 11.278 24.540 1.00 87.69 138 ALA A CA 1
ATOM 1169 C C . ALA A 1 138 ? -32.895 11.376 24.425 1.00 87.69 138 ALA A C 1
ATOM 1171 O O . ALA A 1 138 ? -33.483 12.319 24.948 1.00 87.69 138 ALA A O 1
ATOM 1172 N N . TYR A 1 139 ? -33.552 10.406 23.775 1.00 88.31 139 TYR A N 1
ATOM 1173 C CA . TYR A 1 139 ? -35.014 10.363 23.644 1.00 88.31 139 TYR A CA 1
ATOM 1174 C C . TYR A 1 139 ? -35.725 9.694 24.830 1.00 88.31 139 TYR A C 1
ATOM 1176 O O . TYR A 1 139 ? -36.912 9.933 25.051 1.00 88.31 139 TYR A O 1
ATOM 1184 N N . THR A 1 140 ? -35.033 8.854 25.600 1.00 85.50 140 THR A N 1
ATOM 1185 C CA . THR A 1 140 ? -35.614 8.159 26.755 1.00 85.50 140 THR A CA 1
ATOM 1186 C C . THR A 1 140 ? -35.456 9.014 28.015 1.00 85.50 140 THR A C 1
ATOM 1188 O O . THR A 1 140 ? -34.361 9.124 28.558 1.00 85.50 140 THR A O 1
ATOM 1191 N N . ASN A 1 141 ? -36.551 9.623 28.486 1.00 77.06 141 ASN A N 1
ATOM 1192 C CA . ASN A 1 141 ? -36.620 10.590 29.601 1.00 77.06 141 ASN A CA 1
ATOM 1193 C C . ASN A 1 141 ? -36.289 10.040 31.015 1.00 77.06 141 ASN A C 1
ATOM 1195 O O . ASN A 1 141 ? -36.648 10.666 32.015 1.00 77.06 141 ASN A O 1
ATOM 1199 N N . ASP A 1 142 ? -35.588 8.912 31.145 1.00 79.81 142 ASP A N 1
ATOM 1200 C CA . ASP A 1 142 ? -35.176 8.380 32.450 1.00 79.81 142 ASP A CA 1
ATOM 1201 C C . ASP A 1 142 ? -33.957 9.148 32.989 1.00 79.81 142 ASP A C 1
ATOM 1203 O O . ASP A 1 142 ? -32.790 8.810 32.786 1.00 79.81 142 ASP A O 1
ATOM 1207 N N . ALA A 1 143 ? -34.236 10.263 33.665 1.00 61.94 143 ALA A N 1
ATOM 1208 C CA . ALA A 1 143 ? -33.237 11.235 34.105 1.00 61.94 143 ALA A CA 1
ATOM 1209 C C . ALA A 1 143 ? -32.363 10.771 35.292 1.00 61.94 143 ALA A C 1
ATOM 1211 O O . ALA A 1 143 ? -31.269 11.301 35.484 1.00 61.94 143 ALA A O 1
ATOM 1212 N N . LEU A 1 144 ? -32.815 9.801 36.095 1.00 60.16 144 LEU A N 1
ATOM 1213 C CA . LEU A 1 144 ? -32.185 9.473 37.385 1.00 60.16 144 LEU A CA 1
ATOM 1214 C C . LEU A 1 144 ? -31.066 8.423 37.306 1.00 60.16 144 LEU A C 1
ATOM 1216 O O . LEU A 1 144 ? -30.091 8.547 38.043 1.00 60.16 144 LEU A O 1
ATOM 1220 N N . ASP A 1 145 ? -31.130 7.466 36.375 1.00 72.50 145 ASP A N 1
ATOM 1221 C CA . ASP A 1 145 ? -30.068 6.455 36.177 1.00 72.50 145 ASP A CA 1
ATOM 1222 C C . ASP A 1 145 ? -28.989 6.906 35.163 1.00 72.50 145 ASP A C 1
ATOM 1224 O O . ASP A 1 145 ? -28.013 6.220 34.850 1.00 72.50 145 ASP A O 1
ATOM 1228 N N . ASN A 1 146 ? -29.145 8.126 34.647 1.00 80.75 146 ASN A N 1
ATOM 1229 C CA . ASN A 1 146 ? -28.431 8.598 33.470 1.00 80.75 146 ASN A CA 1
ATOM 1230 C C . ASN A 1 146 ? -26.960 8.960 33.758 1.00 80.75 146 ASN A C 1
ATOM 1232 O O . ASN A 1 146 ? -26.100 8.811 32.892 1.00 80.75 146 ASN A O 1
ATOM 1236 N N . LYS A 1 147 ? -26.609 9.379 34.987 1.00 89.69 147 LYS A N 1
ATOM 1237 C CA . LYS A 1 147 ? -25.234 9.823 35.306 1.00 89.69 147 LYS A CA 1
ATOM 1238 C C . LYS A 1 147 ? -24.194 8.709 35.137 1.00 89.69 147 LYS A C 1
ATOM 1240 O O . LYS A 1 147 ? -23.119 8.960 34.594 1.00 89.69 147 LYS A O 1
ATOM 1245 N N . HIS A 1 148 ? -24.497 7.494 35.599 1.00 90.31 148 HIS A N 1
ATOM 1246 C CA . HIS A 1 148 ? -23.591 6.354 35.436 1.00 90.31 148 HIS A CA 1
ATOM 1247 C C . HIS A 1 148 ? -23.426 6.007 33.952 1.00 90.31 148 HIS A C 1
ATOM 1249 O O . HIS A 1 148 ? -22.303 5.855 33.473 1.00 90.31 148 HIS A O 1
ATOM 1255 N N . TRP A 1 149 ? -24.537 5.973 33.212 1.00 91.00 149 TRP A N 1
ATOM 1256 C CA . TRP A 1 149 ? -24.548 5.686 31.782 1.00 91.00 149 TRP A CA 1
ATOM 1257 C C . TRP A 1 149 ? -23.730 6.702 30.966 1.00 91.00 149 TRP A C 1
ATOM 1259 O O . TRP A 1 149 ? -22.877 6.295 30.175 1.00 91.00 149 TRP A O 1
ATOM 1269 N N . TYR A 1 150 ? -23.891 8.010 31.214 1.00 91.56 150 TYR A N 1
ATOM 1270 C CA . TYR A 1 150 ? -23.099 9.052 30.548 1.00 91.56 150 TYR A CA 1
ATOM 1271 C C . TYR A 1 150 ? -21.603 8.907 30.823 1.00 91.56 150 TYR A C 1
ATOM 1273 O O . TYR A 1 150 ? -20.803 9.010 29.894 1.00 91.56 150 TYR A O 1
ATOM 1281 N N . ASN A 1 151 ? -21.214 8.616 32.069 1.00 94.12 151 ASN A N 1
ATOM 1282 C CA . ASN A 1 151 ? -19.810 8.386 32.411 1.00 94.12 151 ASN A CA 1
ATOM 1283 C C . ASN A 1 151 ? -19.243 7.159 31.681 1.00 94.12 151 ASN A C 1
ATOM 1285 O O . ASN A 1 151 ? -18.126 7.217 31.170 1.00 94.12 151 ASN A O 1
ATOM 1289 N N . THR A 1 152 ? -20.008 6.064 31.586 1.00 94.50 152 THR A N 1
ATOM 1290 C CA . THR A 1 152 ? -19.599 4.869 30.831 1.00 94.50 152 THR A CA 1
ATOM 1291 C C . THR A 1 152 ? -19.459 5.162 29.335 1.00 94.50 152 THR A C 1
ATOM 1293 O O . THR A 1 152 ? -18.461 4.776 28.728 1.00 94.50 152 THR A O 1
ATOM 1296 N N . MET A 1 153 ? -20.413 5.875 28.731 1.00 93.88 153 MET A N 1
ATOM 1297 C CA . MET A 1 153 ? -20.366 6.220 27.306 1.00 93.88 153 MET A CA 1
ATOM 1298 C C . MET A 1 153 ? -19.253 7.215 26.988 1.00 93.88 153 MET A C 1
ATOM 1300 O O . MET A 1 153 ? -18.584 7.062 25.968 1.00 93.88 153 MET A O 1
ATOM 1304 N N . PHE A 1 154 ? -19.014 8.199 27.855 1.00 95.75 154 PHE A N 1
ATOM 1305 C CA . PHE A 1 154 ? -17.885 9.112 27.713 1.00 95.75 154 PHE A CA 1
ATOM 1306 C C . PHE A 1 154 ? -16.552 8.361 27.813 1.00 95.75 154 PHE A C 1
ATOM 1308 O O . PHE A 1 154 ? -15.692 8.541 26.955 1.00 95.75 154 PHE A O 1
ATOM 1315 N N . GLY A 1 155 ? -16.410 7.450 28.782 1.00 96.06 155 GLY A N 1
ATOM 1316 C CA . GLY A 1 155 ? -15.243 6.567 28.877 1.00 96.06 155 GLY A CA 1
ATOM 1317 C C . GLY A 1 155 ? -15.036 5.729 27.611 1.00 96.06 155 GLY A C 1
ATOM 1318 O O . GLY A 1 155 ? -13.933 5.680 27.078 1.00 96.06 155 GLY A O 1
ATOM 1319 N N . CYS A 1 156 ? -16.111 5.160 27.055 1.00 96.50 156 CYS A N 1
ATOM 1320 C CA . CYS A 1 156 ? -16.057 4.421 25.793 1.00 96.50 156 CYS A CA 1
ATOM 1321 C C . CYS A 1 156 ? -15.606 5.296 24.610 1.00 96.50 156 CYS A C 1
ATOM 1323 O O . CYS A 1 156 ? -14.860 4.828 23.752 1.00 96.50 156 CYS A O 1
ATOM 1325 N N . TYR A 1 157 ? -16.040 6.556 24.543 1.00 96.88 157 TYR A N 1
ATOM 1326 C CA . TYR A 1 157 ? -15.597 7.496 23.509 1.00 96.88 157 TYR A CA 1
ATOM 1327 C C . TYR A 1 157 ? -14.106 7.835 23.638 1.00 96.88 157 TYR A C 1
ATOM 1329 O O . TYR A 1 157 ? -13.386 7.860 22.637 1.00 96.88 157 TYR A O 1
ATOM 1337 N N . VAL A 1 158 ? -13.625 8.046 24.866 1.00 96.81 158 VAL A N 1
ATOM 1338 C CA . VAL A 1 158 ? -12.196 8.254 25.135 1.00 96.81 158 VAL A CA 1
ATOM 1339 C C . VAL A 1 158 ? -11.394 7.029 24.688 1.00 96.81 158 VAL A C 1
ATOM 1341 O O . VAL A 1 158 ? -10.454 7.179 23.912 1.00 96.81 158 VAL A O 1
ATOM 1344 N N . ASP A 1 159 ? -11.831 5.814 25.032 1.00 96.50 159 ASP A N 1
ATOM 1345 C CA . ASP A 1 159 ? -11.188 4.576 24.569 1.00 96.50 159 ASP A CA 1
ATOM 1346 C C . ASP A 1 159 ? -11.163 4.466 23.030 1.00 96.50 159 ASP A C 1
ATOM 1348 O O . ASP A 1 159 ? -10.147 4.077 22.447 1.00 96.50 159 ASP A O 1
ATOM 1352 N N . ILE A 1 160 ? -12.261 4.827 22.348 1.00 96.00 160 ILE A N 1
ATOM 1353 C CA . ILE A 1 160 ? -12.344 4.829 20.877 1.00 96.00 160 ILE A CA 1
ATOM 1354 C C . ILE A 1 160 ? -11.346 5.826 20.274 1.00 96.00 160 ILE A C 1
ATOM 1356 O O . ILE A 1 160 ? -10.610 5.492 19.347 1.00 96.00 160 ILE A O 1
ATOM 1360 N N . THR A 1 161 ? -11.301 7.051 20.787 1.00 96.19 161 THR A N 1
ATOM 1361 C CA . THR A 1 161 ? -10.423 8.098 20.245 1.00 96.19 161 THR A CA 1
ATOM 1362 C C . THR A 1 161 ? -8.946 7.813 20.512 1.00 96.19 161 THR A C 1
ATOM 1364 O O . THR A 1 161 ? -8.124 7.963 19.608 1.00 96.19 161 THR A O 1
ATOM 1367 N N . GLU A 1 162 ? -8.597 7.307 21.695 1.00 96.25 162 GLU A N 1
ATOM 1368 C CA . GLU A 1 162 ? -7.231 6.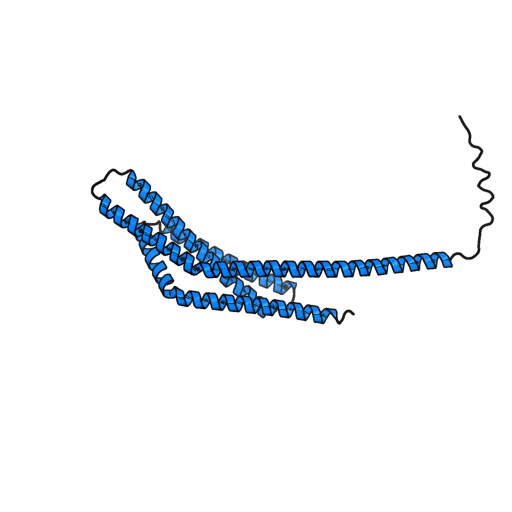877 22.009 1.00 96.25 162 GLU A CA 1
ATOM 1369 C C . GLU A 1 162 ? -6.776 5.714 21.118 1.00 96.25 162 GLU A C 1
ATOM 1371 O O . GLU A 1 162 ? -5.649 5.710 20.623 1.00 96.25 162 GLU A O 1
ATOM 1376 N N . ASN A 1 163 ? -7.655 4.746 20.847 1.00 95.69 163 ASN A N 1
ATOM 1377 C CA . ASN A 1 163 ? -7.362 3.665 19.906 1.00 95.69 163 ASN A CA 1
ATOM 1378 C C . ASN A 1 163 ? -7.135 4.174 18.479 1.00 95.69 163 ASN A C 1
ATOM 1380 O O . ASN A 1 163 ? -6.255 3.661 17.790 1.00 95.69 163 ASN A O 1
ATOM 1384 N N . PHE A 1 164 ? -7.889 5.184 18.037 1.00 96.19 164 PHE A N 1
ATOM 1385 C CA . PHE A 1 164 ? -7.677 5.800 16.727 1.00 96.19 164 PHE A CA 1
ATOM 1386 C C . PHE A 1 164 ? -6.281 6.424 16.631 1.00 96.19 164 PHE A C 1
ATOM 1388 O O . PHE A 1 164 ? -5.565 6.170 15.667 1.00 96.19 164 PHE A O 1
ATOM 1395 N N . GLN A 1 165 ? -5.851 7.144 17.671 1.00 96.19 165 GLN A N 1
ATOM 1396 C CA . GLN A 1 165 ? -4.503 7.718 17.738 1.00 96.19 165 GLN A CA 1
ATOM 1397 C C . GLN A 1 165 ? -3.403 6.648 17.759 1.00 96.19 165 GLN A C 1
ATOM 1399 O O . GLN A 1 165 ? -2.334 6.857 17.187 1.00 96.19 165 GLN A O 1
ATOM 1404 N N . ILE A 1 166 ? -3.635 5.506 18.418 1.00 95.12 166 ILE A N 1
ATOM 1405 C CA . ILE A 1 166 ? -2.692 4.377 18.401 1.00 95.12 166 ILE A CA 1
ATOM 1406 C C . ILE A 1 166 ? -2.572 3.811 16.984 1.00 95.12 166 ILE A C 1
ATOM 1408 O O . ILE A 1 166 ? -1.459 3.661 16.486 1.00 95.12 166 ILE A O 1
ATOM 1412 N N . VAL A 1 167 ? -3.698 3.530 16.321 1.00 94.19 167 VAL A N 1
ATOM 1413 C CA . VAL A 1 167 ? -3.728 3.027 14.937 1.00 94.19 167 VAL A CA 1
ATOM 1414 C C . VAL A 1 167 ? -3.029 4.010 13.998 1.00 94.19 167 VAL A C 1
ATOM 1416 O O . VAL A 1 167 ? -2.143 3.609 13.247 1.00 94.19 167 VAL A O 1
ATOM 1419 N N . GLU A 1 168 ? -3.357 5.298 14.085 1.00 94.44 168 GLU A N 1
ATOM 1420 C CA . GLU A 1 168 ? -2.726 6.352 13.291 1.00 94.44 168 GLU A CA 1
ATOM 1421 C C . GLU A 1 168 ? -1.204 6.354 13.473 1.00 94.44 168 GLU A C 1
ATOM 1423 O O . GLU A 1 168 ? -0.478 6.209 12.493 1.00 94.44 168 GLU A O 1
ATOM 1428 N N . LYS A 1 169 ? -0.706 6.410 14.715 1.00 93.12 169 LYS A N 1
ATOM 1429 C CA . LYS A 1 169 ? 0.740 6.406 15.001 1.00 93.12 169 LYS A CA 1
ATOM 1430 C C . LYS A 1 169 ? 1.439 5.130 14.531 1.00 93.12 169 LYS A C 1
ATOM 1432 O O . LYS A 1 169 ? 2.562 5.200 14.035 1.00 93.12 169 LYS A O 1
ATOM 1437 N N . THR A 1 170 ? 0.798 3.971 14.672 1.00 91.88 170 THR A N 1
ATOM 1438 C CA . THR A 1 170 ? 1.371 2.688 14.246 1.00 91.88 170 THR A CA 1
ATOM 1439 C C . THR A 1 170 ? 1.495 2.605 12.725 1.00 91.88 170 THR A C 1
ATOM 1441 O O . THR A 1 170 ? 2.520 2.144 12.222 1.00 91.88 170 THR A O 1
ATOM 1444 N N . PHE A 1 171 ? 0.494 3.079 11.977 1.00 91.12 171 PHE A N 1
ATOM 1445 C CA . PHE A 1 171 ? 0.476 2.942 10.517 1.00 91.12 171 PHE A CA 1
ATOM 1446 C C . PHE A 1 171 ? 0.993 4.162 9.753 1.00 91.12 171 PHE A C 1
ATOM 1448 O O . PHE A 1 171 ? 1.327 4.016 8.579 1.00 91.12 171 PHE A O 1
ATOM 1455 N N . GLN A 1 172 ? 1.133 5.337 10.376 1.00 93.44 172 GLN A N 1
ATOM 1456 C CA . GLN A 1 172 ? 1.612 6.564 9.721 1.00 93.44 172 GLN A CA 1
ATOM 1457 C C . GLN A 1 172 ? 2.928 6.339 8.968 1.00 93.44 172 GLN A C 1
ATOM 1459 O O . GLN A 1 172 ? 3.095 6.780 7.829 1.00 93.44 172 GLN A O 1
ATOM 1464 N N . HIS A 1 173 ? 3.856 5.608 9.577 1.00 90.81 173 HIS A N 1
ATOM 1465 C CA . HIS A 1 173 ? 5.138 5.283 8.962 1.00 90.81 173 HIS A CA 1
ATOM 1466 C C . HIS A 1 173 ? 5.007 4.330 7.771 1.00 90.81 173 HIS A C 1
ATOM 1468 O O . HIS A 1 173 ? 5.689 4.522 6.767 1.00 90.81 173 HIS A O 1
ATOM 1474 N N . VAL A 1 174 ? 4.112 3.339 7.852 1.00 89.81 174 VAL A N 1
ATOM 1475 C CA . VAL A 1 174 ? 3.829 2.418 6.741 1.00 89.81 174 VAL A CA 1
ATOM 1476 C C . VAL A 1 174 ? 3.231 3.189 5.565 1.00 89.81 174 VAL A C 1
ATOM 1478 O O . VAL A 1 174 ? 3.705 3.039 4.443 1.00 89.81 174 VAL A O 1
ATOM 1481 N N . TYR A 1 175 ? 2.268 4.083 5.816 1.00 91.38 175 TYR A N 1
ATOM 1482 C CA . TYR A 1 175 ? 1.689 4.952 4.786 1.00 91.38 175 TYR A CA 1
ATOM 1483 C C . TYR A 1 175 ? 2.723 5.889 4.161 1.00 91.38 175 TYR A C 1
ATOM 1485 O O . TYR A 1 175 ? 2.753 6.049 2.941 1.00 91.38 175 TYR A O 1
ATOM 1493 N N . THR A 1 176 ? 3.596 6.481 4.979 1.00 91.12 176 THR A N 1
ATOM 1494 C CA . THR A 1 176 ? 4.665 7.368 4.498 1.00 91.12 176 THR A CA 1
ATOM 1495 C C . THR A 1 176 ? 5.641 6.599 3.610 1.00 91.12 176 THR A C 1
ATOM 1497 O O . THR A 1 176 ? 5.958 7.047 2.509 1.00 91.12 176 THR A O 1
ATOM 1500 N N . PHE A 1 177 ? 6.064 5.407 4.042 1.00 89.75 177 PHE A N 1
ATOM 1501 C CA . PHE A 1 177 ? 6.955 4.545 3.267 1.00 89.75 177 PHE A CA 1
ATOM 1502 C C . PHE A 1 177 ? 6.315 4.081 1.952 1.00 89.75 177 PHE A C 1
ATOM 1504 O O . PHE A 1 177 ? 6.963 4.123 0.908 1.00 89.75 177 PHE A O 1
ATOM 1511 N N . LEU A 1 178 ? 5.039 3.689 1.978 1.00 89.62 178 LEU A N 1
ATOM 1512 C CA . LEU A 1 178 ? 4.296 3.287 0.783 1.00 89.62 178 LEU A CA 1
ATOM 1513 C C . LEU A 1 178 ? 4.136 4.452 -0.205 1.00 89.62 178 LEU A C 1
ATOM 1515 O O . LEU A 1 178 ? 4.320 4.284 -1.409 1.00 89.62 178 LEU A O 1
ATOM 1519 N N . THR A 1 179 ? 3.847 5.653 0.298 1.00 91.44 179 THR A N 1
ATOM 1520 C CA . THR A 1 179 ? 3.742 6.868 -0.525 1.00 91.44 179 THR A CA 1
ATOM 1521 C C . THR A 1 179 ? 5.084 7.200 -1.179 1.00 91.44 179 THR A C 1
ATOM 1523 O O . THR A 1 179 ? 5.141 7.470 -2.374 1.00 91.44 179 THR A O 1
ATOM 1526 N N . PHE A 1 180 ? 6.184 7.108 -0.429 1.00 92.38 180 PHE A N 1
ATOM 1527 C CA . PHE A 1 180 ? 7.524 7.301 -0.980 1.00 92.38 180 PHE A CA 1
ATOM 1528 C C . PHE A 1 180 ? 7.870 6.237 -2.032 1.00 92.38 180 PHE A C 1
ATOM 1530 O O . PHE A 1 180 ? 8.321 6.567 -3.124 1.00 92.38 180 PHE A O 1
ATOM 1537 N N . SER A 1 181 ? 7.598 4.965 -1.736 1.00 89.12 181 SER A N 1
ATOM 1538 C CA . SER A 1 181 ? 7.893 3.846 -2.640 1.00 89.12 181 SER A CA 1
ATOM 1539 C C . SER A 1 181 ? 7.085 3.927 -3.938 1.00 89.12 181 SER A C 1
ATOM 1541 O O . SER A 1 181 ? 7.630 3.718 -5.019 1.00 89.12 181 SER A O 1
ATOM 1543 N N . SER A 1 182 ? 5.802 4.292 -3.856 1.00 89.44 182 SER A N 1
ATOM 1544 C CA . SER A 1 182 ? 4.953 4.490 -5.038 1.00 89.44 182 SER A CA 1
ATOM 1545 C C . SER A 1 182 ? 5.401 5.684 -5.884 1.00 89.44 182 SER A C 1
ATOM 1547 O O . SER A 1 182 ? 5.439 5.572 -7.107 1.00 89.44 182 SER A O 1
ATOM 1549 N N . LEU A 1 183 ? 5.817 6.794 -5.265 1.00 93.25 183 LEU A N 1
ATOM 1550 C CA . LEU A 1 183 ? 6.380 7.938 -5.987 1.00 93.25 183 LEU A CA 1
ATOM 1551 C C . LEU A 1 183 ? 7.655 7.546 -6.744 1.00 93.25 183 LEU A C 1
ATOM 1553 O O . LEU A 1 183 ? 7.780 7.820 -7.937 1.00 93.25 183 LEU A O 1
ATOM 1557 N N . THR A 1 184 ? 8.570 6.857 -6.067 1.00 90.31 184 THR A N 1
ATOM 1558 C CA . THR A 1 184 ? 9.786 6.302 -6.664 1.00 90.31 184 THR A CA 1
ATOM 1559 C C . THR A 1 184 ? 9.472 5.389 -7.848 1.00 90.31 184 THR A C 1
ATOM 1561 O O . THR A 1 184 ? 10.091 5.513 -8.905 1.00 90.31 184 THR A O 1
ATOM 1564 N N . TRP A 1 185 ? 8.480 4.506 -7.708 1.00 88.75 185 TRP A N 1
ATOM 1565 C CA . TRP A 1 185 ? 8.041 3.618 -8.783 1.00 88.75 185 TRP A CA 1
ATOM 1566 C C . TRP A 1 185 ? 7.526 4.397 -9.999 1.00 88.75 185 TRP A C 1
ATOM 1568 O O . TRP A 1 185 ? 7.885 4.092 -11.137 1.00 88.75 185 TRP A O 1
ATOM 1578 N N . VAL A 1 186 ? 6.711 5.433 -9.783 1.00 92.19 186 VAL A N 1
ATOM 1579 C CA . VAL A 1 186 ? 6.210 6.295 -10.866 1.00 92.19 186 VAL A CA 1
ATOM 1580 C C . VAL A 1 186 ? 7.360 7.018 -11.571 1.00 92.19 186 VAL A C 1
ATOM 1582 O O . VAL A 1 186 ? 7.403 7.028 -12.801 1.00 92.19 186 VAL A O 1
ATOM 1585 N N . ILE A 1 187 ? 8.318 7.564 -10.816 1.00 91.88 187 ILE A N 1
ATOM 1586 C CA . ILE A 1 187 ? 9.504 8.230 -11.373 1.00 91.88 187 ILE A CA 1
ATOM 1587 C C . ILE A 1 187 ? 10.321 7.251 -12.224 1.00 91.88 187 ILE A C 1
ATOM 1589 O O . ILE A 1 187 ? 10.674 7.574 -13.356 1.00 91.88 187 ILE A O 1
ATOM 1593 N N . LYS A 1 188 ? 10.564 6.035 -11.723 1.00 87.31 188 LYS A N 1
ATOM 1594 C CA . LYS A 1 188 ? 11.261 4.970 -12.458 1.00 87.31 188 LYS A CA 1
ATOM 1595 C C . LYS A 1 188 ? 10.574 4.652 -13.790 1.00 87.31 188 LYS A C 1
ATOM 1597 O O . LYS A 1 188 ? 11.239 4.637 -14.822 1.00 87.31 188 LYS A O 1
ATOM 1602 N N . ASN A 1 189 ? 9.253 4.462 -13.795 1.00 87.25 189 ASN A N 1
ATOM 1603 C CA . ASN A 1 189 ? 8.508 4.199 -15.033 1.00 87.25 189 ASN A CA 1
ATOM 1604 C C . ASN A 1 189 ? 8.594 5.367 -16.025 1.00 87.25 189 ASN A C 1
ATOM 1606 O O . ASN A 1 189 ? 8.759 5.141 -17.222 1.00 87.25 189 ASN A O 1
ATOM 1610 N N . LEU A 1 190 ? 8.527 6.612 -15.542 1.00 93.06 190 LEU A N 1
ATOM 1611 C CA . LEU A 1 190 ? 8.689 7.794 -16.393 1.00 93.06 190 LEU A CA 1
ATOM 1612 C C . LEU A 1 190 ? 10.078 7.868 -17.036 1.00 93.06 190 LEU A C 1
ATOM 1614 O O . LEU A 1 190 ? 10.176 8.199 -18.219 1.00 93.06 190 LEU A O 1
ATOM 1618 N N . LEU A 1 191 ? 11.137 7.544 -16.290 1.00 90.62 191 LEU A N 1
ATOM 1619 C CA . LEU A 1 191 ? 12.502 7.509 -16.820 1.00 90.62 191 LEU A CA 1
ATOM 1620 C C . LEU A 1 191 ? 12.655 6.441 -17.910 1.00 90.62 191 LEU A C 1
ATOM 1622 O O . LEU A 1 191 ? 13.170 6.755 -18.981 1.00 90.62 191 LEU A O 1
ATOM 1626 N N . ILE A 1 192 ? 12.134 5.229 -17.685 1.00 88.31 192 ILE A N 1
ATOM 1627 C CA . ILE A 1 192 ? 12.174 4.133 -18.671 1.00 88.31 192 ILE A CA 1
ATOM 1628 C C . ILE A 1 192 ? 11.427 4.524 -19.951 1.00 88.31 192 ILE A C 1
ATOM 1630 O O . ILE A 1 192 ? 11.963 4.382 -21.045 1.00 88.31 192 ILE A O 1
ATOM 1634 N N . ILE A 1 193 ? 10.211 5.069 -19.835 1.00 91.56 193 ILE A N 1
ATOM 1635 C CA . ILE A 1 193 ? 9.430 5.505 -21.004 1.00 91.56 193 ILE A CA 1
ATOM 1636 C C . ILE A 1 193 ? 10.168 6.610 -21.767 1.00 91.56 193 ILE A C 1
ATOM 1638 O O . ILE A 1 193 ? 10.232 6.572 -22.993 1.00 91.56 193 ILE A O 1
ATOM 1642 N N . THR A 1 194 ? 10.754 7.577 -21.057 1.00 93.56 194 THR A N 1
ATOM 1643 C CA . THR A 1 194 ? 11.518 8.667 -21.684 1.00 93.56 194 THR A CA 1
ATOM 1644 C C . THR A 1 194 ? 12.717 8.122 -22.457 1.00 93.56 194 THR A C 1
ATOM 1646 O O . THR A 1 194 ? 12.941 8.518 -23.599 1.00 93.56 194 THR A O 1
ATOM 1649 N N . PHE A 1 195 ? 13.450 7.179 -21.866 1.00 90.00 195 PHE A N 1
ATOM 1650 C CA . PHE A 1 195 ? 14.582 6.526 -22.513 1.00 90.00 195 PHE A CA 1
ATOM 1651 C C . PHE A 1 195 ? 14.156 5.745 -23.767 1.00 90.00 195 PHE A C 1
ATOM 1653 O O . PHE A 1 195 ? 14.718 5.949 -24.842 1.00 90.00 195 PHE A O 1
ATOM 1660 N N . LEU A 1 196 ? 13.087 4.945 -23.672 1.00 87.56 196 LEU A N 1
ATOM 1661 C CA . LEU A 1 196 ? 12.523 4.208 -24.808 1.00 87.56 196 LEU A CA 1
ATOM 1662 C C . LEU A 1 196 ? 12.083 5.133 -25.951 1.00 87.56 196 LEU A C 1
ATOM 1664 O O . LEU A 1 196 ? 12.290 4.805 -27.121 1.00 87.56 196 LEU A O 1
ATOM 1668 N N . CYS A 1 197 ? 11.503 6.294 -25.639 1.00 94.69 197 CYS A N 1
ATOM 1669 C CA . CYS A 1 197 ? 11.143 7.296 -26.642 1.00 94.69 197 CYS A CA 1
ATOM 1670 C C . CYS A 1 197 ? 12.378 7.835 -27.380 1.00 94.69 197 CYS A C 1
ATOM 1672 O O . CYS A 1 197 ? 12.352 7.943 -28.606 1.00 94.69 197 CYS A O 1
ATOM 1674 N N . VAL A 1 198 ? 13.465 8.125 -26.657 1.00 95.25 198 VAL A N 1
ATOM 1675 C CA . VAL A 1 198 ? 14.721 8.620 -27.246 1.00 95.25 198 VAL A CA 1
ATOM 1676 C C . VAL A 1 198 ? 15.354 7.572 -28.165 1.00 95.25 198 VAL A C 1
ATOM 1678 O O . VAL A 1 198 ? 15.758 7.898 -29.282 1.00 95.25 198 VAL A O 1
ATOM 1681 N N . GLU A 1 199 ? 15.407 6.308 -27.744 1.00 89.50 199 GLU A N 1
ATOM 1682 C CA . GLU A 1 199 ? 15.942 5.229 -28.585 1.00 89.50 199 GLU A CA 1
ATOM 1683 C C . GLU A 1 199 ? 15.058 4.950 -29.807 1.00 89.50 199 GLU A C 1
ATOM 1685 O O . GLU A 1 199 ? 15.563 4.761 -30.917 1.00 89.50 199 GLU A O 1
ATOM 1690 N N . SER A 1 200 ? 13.735 5.032 -29.649 1.00 92.69 200 SER A N 1
ATOM 1691 C CA . SER A 1 200 ? 12.791 4.908 -30.766 1.00 92.69 200 SER A CA 1
ATOM 1692 C C . SER A 1 200 ? 12.995 6.008 -31.812 1.00 92.69 200 SER A C 1
ATOM 1694 O O . SER A 1 200 ? 12.947 5.736 -33.014 1.00 92.69 200 SER A O 1
ATOM 1696 N N . GLU A 1 201 ? 13.273 7.243 -31.382 1.00 96.44 201 GLU A N 1
ATOM 1697 C CA . GLU A 1 201 ? 13.572 8.356 -32.287 1.00 96.44 201 GLU A CA 1
ATOM 1698 C C . GLU A 1 201 ? 14.889 8.132 -33.042 1.00 96.44 201 GLU A C 1
ATOM 1700 O O . GLU A 1 201 ? 14.939 8.286 -34.269 1.00 96.44 201 GLU A O 1
ATOM 1705 N N . LYS A 1 202 ? 15.948 7.696 -32.344 1.00 95.56 202 LYS A N 1
ATOM 1706 C CA . LYS A 1 202 ? 17.230 7.349 -32.976 1.00 95.56 202 LYS A CA 1
ATOM 1707 C C . LYS A 1 202 ? 17.051 6.237 -34.005 1.00 95.56 202 LYS A C 1
ATOM 1709 O O . LYS A 1 202 ? 17.512 6.389 -35.140 1.00 95.56 202 LYS A O 1
ATOM 1714 N N . TYR A 1 203 ? 16.340 5.169 -33.653 1.00 94.44 203 TYR A N 1
ATOM 1715 C CA . TYR A 1 203 ? 16.053 4.051 -34.549 1.00 94.44 203 TYR A CA 1
ATOM 1716 C C . TYR A 1 203 ? 15.275 4.497 -35.793 1.00 94.44 203 TYR A C 1
ATOM 1718 O O . TYR A 1 203 ? 15.690 4.216 -36.921 1.00 94.44 203 TYR A O 1
ATOM 1726 N N . TYR A 1 204 ? 14.204 5.275 -35.607 1.00 96.31 204 TYR A N 1
ATOM 1727 C CA . TYR A 1 204 ? 13.411 5.819 -36.710 1.00 96.31 204 TYR A CA 1
ATOM 1728 C C . TYR A 1 204 ? 14.250 6.717 -37.629 1.00 96.31 204 TYR A C 1
ATOM 1730 O O . TYR A 1 204 ? 14.177 6.618 -38.858 1.00 96.31 204 TYR A O 1
ATOM 1738 N N . SER A 1 205 ? 15.117 7.553 -37.049 1.00 96.88 205 SER A N 1
ATOM 1739 C CA . SER A 1 205 ? 16.046 8.385 -37.816 1.00 96.88 205 SER A CA 1
ATOM 1740 C C . SER A 1 205 ? 17.045 7.547 -38.630 1.00 96.88 205 SER A C 1
ATOM 1742 O O . SER A 1 205 ? 17.371 7.909 -39.763 1.00 96.88 205 SER A O 1
ATOM 1744 N N . GLY A 1 206 ? 17.485 6.403 -38.094 1.00 96.50 206 GLY A N 1
ATOM 1745 C CA . GLY A 1 206 ? 18.352 5.441 -38.771 1.00 96.50 206 GLY A CA 1
ATOM 1746 C C . GLY A 1 206 ? 17.670 4.784 -39.970 1.00 96.50 206 GLY A C 1
ATOM 1747 O O . GLY A 1 206 ? 18.224 4.808 -41.070 1.00 96.50 206 GLY A O 1
ATOM 1748 N N . ILE A 1 207 ? 16.440 4.286 -39.794 1.00 96.75 207 ILE A N 1
ATOM 1749 C CA . ILE A 1 207 ? 15.633 3.711 -40.885 1.00 96.75 207 ILE A CA 1
ATOM 1750 C C . ILE A 1 207 ? 15.450 4.724 -42.013 1.00 96.75 207 ILE A C 1
ATOM 1752 O O . ILE A 1 207 ? 15.713 4.410 -43.174 1.00 96.75 207 ILE A O 1
ATOM 1756 N N . LYS A 1 208 ? 15.074 5.963 -41.679 1.00 96.88 208 LYS A N 1
ATOM 1757 C CA . LYS A 1 208 ? 14.844 7.013 -42.678 1.00 96.88 208 LYS A CA 1
ATOM 1758 C C . LYS A 1 208 ? 16.098 7.321 -43.505 1.00 96.88 208 LYS A C 1
ATOM 1760 O O . LYS A 1 208 ? 16.004 7.623 -44.693 1.00 96.88 208 LYS A O 1
ATOM 1765 N N . ARG A 1 209 ? 17.293 7.228 -42.911 1.00 97.69 209 ARG A N 1
ATOM 1766 C CA . ARG A 1 209 ? 18.563 7.380 -43.645 1.00 97.69 209 ARG A CA 1
ATOM 1767 C C . ARG A 1 209 ? 18.797 6.236 -44.632 1.00 97.69 209 ARG A C 1
ATOM 1769 O O . ARG A 1 209 ? 19.230 6.504 -45.749 1.00 97.69 209 ARG A O 1
ATOM 1776 N N . VAL A 1 210 ? 18.493 4.996 -44.244 1.00 97.81 210 VAL A N 1
ATOM 1777 C CA . VAL A 1 210 ? 18.605 3.822 -45.128 1.00 97.81 210 VAL A CA 1
ATOM 1778 C C . VAL A 1 210 ? 17.618 3.924 -46.289 1.00 97.81 210 VAL A C 1
ATOM 1780 O O . VAL A 1 210 ? 18.011 3.747 -47.439 1.00 97.81 210 VAL A O 1
ATOM 1783 N N . GLU A 1 211 ? 16.367 4.293 -46.014 1.00 97.94 211 GLU A N 1
ATOM 1784 C CA . GLU A 1 211 ? 15.337 4.499 -47.039 1.00 97.94 211 GLU A CA 1
ATOM 1785 C C . GLU A 1 211 ? 15.751 5.574 -48.057 1.00 97.94 211 GLU A C 1
ATOM 1787 O O . GLU A 1 211 ? 15.675 5.359 -49.273 1.00 97.94 211 GLU A O 1
ATOM 1792 N N . ASN A 1 212 ? 16.274 6.706 -47.572 1.00 97.44 212 ASN A N 1
ATOM 1793 C CA . ASN A 1 212 ? 16.794 7.772 -48.425 1.00 97.44 212 ASN A CA 1
ATOM 1794 C C . ASN A 1 212 ? 17.975 7.293 -49.289 1.00 97.44 212 ASN A C 1
ATOM 1796 O O . ASN A 1 212 ? 18.030 7.609 -50.479 1.00 97.44 212 ASN A O 1
ATOM 1800 N N . ALA A 1 213 ? 18.901 6.510 -48.726 1.00 97.88 213 ALA A N 1
ATOM 1801 C CA . ALA A 1 213 ? 20.042 5.963 -49.461 1.00 97.88 213 ALA A CA 1
ATOM 1802 C C . ALA A 1 213 ? 19.611 4.957 -50.547 1.00 97.88 213 ALA A C 1
ATOM 1804 O O . ALA A 1 213 ? 20.065 5.048 -51.689 1.00 97.88 213 ALA A O 1
ATOM 1805 N N . CYS A 1 214 ? 18.682 4.046 -50.235 1.00 97.25 214 CYS A N 1
ATOM 1806 C CA . CYS A 1 214 ? 18.107 3.112 -51.209 1.00 97.25 214 CYS A CA 1
ATOM 1807 C C . CYS A 1 214 ? 17.367 3.839 -52.342 1.00 97.25 214 CYS A C 1
ATOM 1809 O O . CYS A 1 214 ? 17.505 3.477 -53.515 1.00 97.25 214 CYS A O 1
ATOM 1811 N N . SER A 1 215 ? 16.627 4.901 -52.015 1.00 97.25 215 SER A N 1
ATOM 1812 C CA . SER A 1 215 ? 15.924 5.729 -53.002 1.00 97.25 215 SER A CA 1
ATOM 1813 C C . SER A 1 215 ? 16.895 6.434 -53.959 1.00 97.25 215 SER A C 1
ATOM 1815 O O . SER A 1 215 ? 16.665 6.474 -55.173 1.00 97.25 215 SER A O 1
ATOM 1817 N N . GLN A 1 216 ? 18.025 6.933 -53.444 1.00 97.19 216 GLN A N 1
ATOM 1818 C CA . GLN A 1 216 ? 19.082 7.540 -54.262 1.00 97.19 216 GLN A CA 1
ATOM 1819 C C . GLN A 1 216 ? 19.763 6.522 -55.185 1.00 97.19 216 GLN A C 1
ATOM 1821 O O . GLN A 1 216 ? 19.935 6.809 -56.369 1.00 97.19 216 GLN A O 1
ATOM 1826 N N . MET A 1 217 ? 20.089 5.322 -54.688 1.00 96.69 217 MET A N 1
ATOM 1827 C CA . MET A 1 217 ? 20.666 4.248 -55.513 1.00 96.69 217 MET A CA 1
ATOM 1828 C C . MET A 1 217 ? 19.718 3.806 -56.633 1.00 96.69 217 MET A C 1
ATOM 1830 O O . MET A 1 217 ? 20.138 3.597 -57.767 1.00 96.69 217 MET A O 1
ATOM 1834 N N . THR A 1 218 ?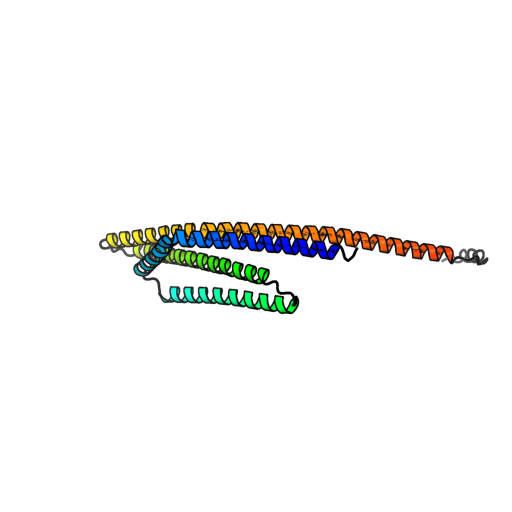 18.420 3.709 -56.346 1.00 96.69 218 THR A N 1
ATOM 1835 C CA . THR A 1 218 ? 17.421 3.331 -57.358 1.00 96.69 218 THR A CA 1
ATOM 1836 C C . THR A 1 218 ? 17.307 4.396 -58.453 1.00 96.69 218 THR A C 1
ATOM 1838 O O . THR A 1 218 ? 17.199 4.080 -59.639 1.00 96.69 218 THR A O 1
ATOM 1841 N N . THR A 1 219 ? 17.382 5.674 -58.071 1.00 96.19 219 THR A N 1
ATOM 1842 C CA . THR A 1 219 ? 17.329 6.799 -59.017 1.00 96.19 219 THR A CA 1
ATOM 1843 C C . THR A 1 219 ? 18.590 6.871 -59.883 1.00 96.19 219 THR A C 1
ATOM 1845 O O . THR A 1 219 ? 18.485 7.086 -61.092 1.00 96.19 219 THR A O 1
ATOM 1848 N N . SER A 1 220 ? 19.774 6.634 -59.308 1.00 95.25 220 SER A N 1
ATOM 1849 C CA . SER A 1 220 ? 21.035 6.659 -60.059 1.00 95.25 220 SER A CA 1
ATOM 1850 C C . SER A 1 220 ? 21.127 5.522 -61.083 1.00 95.25 220 SER A C 1
ATOM 1852 O O . SER A 1 220 ? 21.513 5.767 -62.227 1.00 95.25 220 SER A O 1
ATOM 1854 N N . VAL A 1 221 ? 20.675 4.311 -60.733 1.00 94.88 221 VAL A N 1
ATOM 1855 C CA . VAL A 1 221 ? 20.580 3.174 -61.670 1.00 94.88 221 VAL A CA 1
ATOM 1856 C C . VAL A 1 221 ? 19.644 3.492 -62.837 1.00 94.88 221 VAL A C 1
ATOM 1858 O O . VAL A 1 221 ? 19.957 3.196 -63.986 1.00 94.88 221 VAL A O 1
ATOM 1861 N N . ARG A 1 222 ? 18.508 4.151 -62.583 1.00 90.44 222 ARG A N 1
ATOM 1862 C CA . ARG A 1 222 ? 17.588 4.536 -63.662 1.00 90.44 222 ARG A CA 1
ATOM 1863 C C . ARG A 1 222 ? 18.212 5.550 -64.618 1.00 90.44 222 ARG A C 1
ATOM 1865 O O . ARG A 1 222 ? 17.993 5.457 -65.819 1.00 90.44 222 ARG A O 1
ATOM 1872 N N . SER A 1 223 ? 19.002 6.490 -64.096 1.00 90.75 223 SER A N 1
ATOM 1873 C CA . SER A 1 223 ? 19.691 7.475 -64.934 1.00 90.75 223 SER A CA 1
ATOM 1874 C C . SER A 1 223 ? 20.804 6.866 -65.794 1.00 90.75 223 SER A C 1
ATOM 1876 O O . SER A 1 223 ? 20.997 7.312 -66.921 1.00 90.75 223 SER A O 1
ATOM 1878 N N . SER A 1 224 ? 21.495 5.820 -65.320 1.00 88.69 224 SER A N 1
ATOM 1879 C CA . SER A 1 224 ? 22.564 5.164 -66.085 1.00 88.69 224 SER A CA 1
ATOM 1880 C C . SER A 1 224 ? 22.049 4.198 -67.158 1.00 88.69 224 SER A C 1
ATOM 1882 O O . SER A 1 224 ? 22.708 4.030 -68.180 1.00 88.69 224 SER A O 1
ATOM 1884 N N . VAL A 1 225 ? 20.856 3.616 -66.984 1.00 84.56 225 VAL A N 1
ATOM 1885 C CA . VAL A 1 225 ? 20.196 2.728 -67.968 1.00 84.56 225 VAL A CA 1
ATOM 1886 C C . VAL A 1 225 ? 19.394 3.526 -69.011 1.00 84.56 225 VAL A C 1
ATOM 1888 O O . VAL A 1 225 ? 18.433 3.034 -69.590 1.00 84.56 225 VAL A O 1
ATOM 1891 N N . THR A 1 226 ? 19.823 4.749 -69.328 1.00 66.69 226 THR A N 1
ATOM 1892 C CA . THR A 1 226 ? 19.337 5.473 -70.514 1.00 66.69 226 THR A CA 1
ATOM 1893 C C . THR A 1 226 ? 20.410 5.426 -71.614 1.00 66.69 226 THR A C 1
ATOM 1895 O O . THR A 1 226 ? 21.123 6.411 -71.811 1.00 66.69 226 THR A O 1
ATOM 1898 N N . PRO A 1 227 ? 20.610 4.294 -72.321 1.00 58.41 227 PRO A N 1
ATOM 1899 C CA . PRO A 1 227 ? 21.432 4.282 -73.515 1.00 58.41 227 PRO A CA 1
ATOM 1900 C C . PRO A 1 227 ? 20.629 4.887 -74.665 1.00 58.41 227 PRO A C 1
ATOM 1902 O O . PRO A 1 227 ? 19.573 4.381 -75.019 1.00 58.41 227 PRO A O 1
ATOM 1905 N N . LEU A 1 228 ? 21.126 6.013 -75.171 1.00 56.44 228 LEU A N 1
ATOM 1906 C CA . LEU A 1 228 ? 21.415 6.304 -76.581 1.00 56.44 228 LEU A CA 1
ATOM 1907 C C . LEU A 1 228 ? 20.479 5.820 -77.716 1.00 56.44 228 LEU A C 1
ATOM 1909 O O . LEU A 1 228 ? 20.910 5.865 -78.857 1.00 56.44 228 LEU A O 1
ATOM 1913 N N . ASP A 1 229 ? 19.227 5.456 -77.465 1.00 58.69 229 ASP A N 1
ATOM 1914 C CA . ASP A 1 229 ? 18.209 5.248 -78.499 1.00 58.69 229 ASP A CA 1
ATOM 1915 C C . ASP A 1 229 ? 17.112 6.297 -78.306 1.00 58.69 229 ASP A C 1
ATOM 1917 O O . ASP A 1 229 ? 15.997 6.021 -77.866 1.00 58.69 229 ASP A O 1
ATOM 1921 N N . ALA A 1 230 ? 17.465 7.555 -78.585 1.00 59.31 230 ALA A N 1
ATOM 1922 C CA . ALA A 1 230 ? 16.484 8.613 -78.773 1.00 59.31 230 ALA A CA 1
ATOM 1923 C C . ALA A 1 230 ? 15.631 8.262 -80.009 1.00 59.31 230 ALA A C 1
ATOM 1925 O O . ALA A 1 230 ? 16.176 8.232 -81.116 1.00 59.31 230 ALA A O 1
ATOM 1926 N N . PRO A 1 231 ? 14.316 8.010 -79.877 1.00 53.59 231 PRO A N 1
ATOM 1927 C CA . PRO A 1 231 ? 13.466 7.814 -81.035 1.00 53.59 231 PRO A CA 1
ATOM 1928 C C . PRO A 1 231 ? 13.214 9.180 -81.673 1.00 53.59 231 PRO A C 1
ATOM 1930 O O . PRO A 1 231 ? 12.660 10.088 -81.051 1.00 53.59 231 PRO A O 1
ATOM 1933 N N . LEU A 1 232 ? 13.608 9.295 -82.935 1.00 56.12 232 LEU A N 1
ATOM 1934 C CA . LEU A 1 232 ? 13.447 10.434 -83.841 1.00 56.12 232 LEU A CA 1
ATOM 1935 C C . LEU A 1 232 ? 11.967 10.756 -84.193 1.00 56.12 232 LEU A C 1
ATOM 1937 O O . LEU A 1 232 ? 11.719 11.431 -85.184 1.00 56.12 232 LEU A O 1
ATOM 1941 N N . ASP A 1 233 ? 10.976 10.301 -83.416 1.00 55.94 233 ASP A N 1
ATOM 1942 C CA . ASP A 1 233 ? 9.561 10.279 -83.840 1.00 55.94 233 ASP A CA 1
ATOM 1943 C C . ASP A 1 233 ? 8.625 11.246 -83.089 1.00 55.94 233 ASP A C 1
ATOM 1945 O O . ASP A 1 233 ? 7.456 11.388 -83.454 1.00 55.94 233 ASP A O 1
ATOM 1949 N N . SER A 1 234 ? 9.096 11.989 -82.080 1.00 56.44 234 SER A N 1
ATOM 1950 C CA . SER A 1 234 ? 8.230 12.945 -81.359 1.00 56.44 234 SER A CA 1
ATOM 1951 C C . SER A 1 234 ? 7.959 14.255 -82.114 1.00 56.44 234 SER A C 1
ATOM 1953 O O . SER A 1 234 ? 7.095 15.023 -81.699 1.00 56.44 234 SER A O 1
ATOM 1955 N N . ALA A 1 235 ? 8.606 14.491 -83.261 1.00 55.84 235 ALA A N 1
ATOM 1956 C CA . ALA A 1 235 ? 8.315 15.640 -84.124 1.00 55.84 235 ALA A CA 1
ATOM 1957 C C . ALA A 1 235 ? 7.034 15.478 -84.974 1.00 55.84 235 ALA A C 1
ATOM 1959 O O . ALA A 1 235 ? 6.613 16.434 -85.623 1.00 55.84 235 ALA A O 1
ATOM 1960 N N . LEU A 1 236 ? 6.393 14.299 -84.985 1.00 56.03 236 LEU A N 1
ATOM 1961 C CA . LEU A 1 236 ? 5.274 14.001 -85.895 1.00 56.03 236 LEU A CA 1
ATOM 1962 C C . LEU A 1 236 ? 3.883 13.963 -85.240 1.00 56.03 236 LEU A C 1
ATOM 1964 O O . LEU A 1 236 ? 2.889 13.883 -85.957 1.00 56.03 236 LEU A O 1
ATOM 1968 N N . LEU A 1 237 ? 3.774 14.070 -83.910 1.00 57.78 237 LEU A N 1
ATOM 1969 C CA . LEU A 1 237 ? 2.485 13.964 -83.203 1.00 57.78 237 LEU A CA 1
ATOM 1970 C C . LEU A 1 237 ? 1.903 15.296 -82.702 1.00 57.78 237 LEU A C 1
ATOM 1972 O O . LEU A 1 237 ? 0.702 15.359 -82.434 1.00 57.78 237 LEU A O 1
ATOM 1976 N N . ASP A 1 238 ? 2.688 16.377 -82.685 1.00 54.16 238 ASP A N 1
ATOM 1977 C CA . ASP A 1 238 ? 2.184 17.723 -82.361 1.00 54.16 238 ASP A CA 1
ATOM 1978 C C . ASP A 1 238 ? 1.489 18.425 -83.545 1.00 54.16 238 ASP A C 1
ATOM 1980 O O . ASP A 1 238 ? 0.796 19.424 -83.353 1.00 54.16 238 ASP A O 1
ATOM 1984 N N . SER A 1 239 ? 1.554 17.873 -84.763 1.00 55.94 239 SER A N 1
ATOM 1985 C CA . SER A 1 239 ? 0.785 18.387 -85.910 1.00 55.94 239 SER A CA 1
ATOM 1986 C C . SER A 1 239 ? -0.669 17.888 -85.961 1.00 55.94 239 SER A C 1
ATOM 1988 O O . SER A 1 239 ? -1.474 18.436 -86.713 1.00 55.94 239 SER A O 1
ATOM 1990 N N . ALA A 1 240 ? -1.052 16.895 -85.148 1.00 56.81 240 ALA A N 1
ATOM 1991 C CA . ALA A 1 240 ? -2.373 16.259 -85.230 1.00 56.81 240 ALA A CA 1
ATOM 1992 C C . ALA A 1 240 ? -3.416 16.785 -84.221 1.00 56.81 240 ALA A C 1
ATOM 1994 O O . ALA A 1 240 ? -4.591 16.439 -84.326 1.00 56.81 240 ALA A O 1
ATOM 1995 N N . ARG A 1 241 ? -3.037 17.630 -83.249 1.00 54.38 241 ARG A N 1
ATOM 1996 C CA . ARG A 1 241 ? -3.953 18.102 -82.184 1.00 54.38 241 ARG A CA 1
ATOM 1997 C C . ARG A 1 241 ? -4.594 19.476 -82.402 1.00 54.38 241 ARG A C 1
ATOM 1999 O O . ARG A 1 241 ? -5.351 19.923 -81.548 1.00 54.38 241 ARG A O 1
ATOM 2006 N N . LEU A 1 242 ? -4.366 20.116 -83.549 1.00 55.91 242 LEU A N 1
ATOM 2007 C CA . LEU A 1 242 ? -4.922 21.440 -83.868 1.00 55.91 242 LEU A CA 1
ATOM 2008 C C . LEU A 1 242 ? -6.232 21.424 -84.681 1.00 55.91 242 LEU A C 1
ATOM 2010 O O . LEU A 1 242 ? -6.675 22.489 -85.095 1.00 55.91 242 LEU A O 1
ATOM 2014 N N . ASN A 1 243 ? -6.877 20.269 -84.907 1.00 54.44 243 ASN A N 1
ATOM 2015 C CA . ASN A 1 243 ? -7.962 20.181 -85.899 1.00 54.44 243 ASN A CA 1
ATOM 2016 C C . ASN A 1 243 ? -9.279 19.516 -85.450 1.00 54.44 243 ASN A C 1
ATOM 2018 O O . ASN A 1 243 ? -9.958 18.896 -86.263 1.00 54.44 243 ASN A O 1
ATOM 2022 N N . SER A 1 244 ? -9.692 19.659 -84.189 1.00 51.62 244 SER A N 1
ATOM 2023 C CA . SER A 1 244 ? -11.062 19.293 -83.782 1.00 51.62 244 SER A CA 1
ATOM 2024 C C . SER A 1 244 ? -11.754 20.461 -83.085 1.00 51.62 244 SER A C 1
ATOM 2026 O O . SER A 1 244 ? -11.820 20.534 -81.857 1.00 51.62 244 SER A O 1
ATOM 2028 N N . GLY A 1 245 ? -12.223 21.403 -83.901 1.00 56.78 245 GLY A N 1
ATOM 2029 C CA . GLY A 1 245 ? -13.211 22.395 -83.497 1.00 56.78 245 GLY A CA 1
ATOM 2030 C C . GLY A 1 245 ? -14.622 21.803 -83.402 1.00 56.78 245 GLY A C 1
ATOM 2031 O O . GLY A 1 245 ? -14.888 20.798 -84.053 1.00 56.78 245 GLY A O 1
ATOM 2032 N N . ALA A 1 246 ? -15.449 22.484 -82.592 1.00 51.66 246 ALA A N 1
ATOM 2033 C CA . ALA A 1 246 ? -16.866 22.870 -82.766 1.00 51.66 246 ALA A CA 1
ATOM 2034 C C . ALA A 1 246 ? -17.900 21.832 -83.281 1.00 51.66 246 ALA A C 1
ATOM 2036 O O . ALA A 1 246 ? -17.561 20.965 -84.080 1.00 51.66 246 ALA A O 1
ATOM 2037 N N . PRO A 1 247 ? -19.201 21.951 -82.933 1.00 62.16 247 PRO A N 1
ATOM 2038 C CA . PRO A 1 247 ? -19.912 23.116 -82.383 1.00 62.16 247 PRO A CA 1
ATOM 2039 C C . PRO A 1 247 ? -20.431 22.970 -80.947 1.00 62.16 247 PRO A C 1
ATOM 2041 O O . PRO A 1 247 ? -20.767 21.843 -80.524 1.00 62.16 247 PRO A O 1
#

Radius of gyration: 37.05 Å; chains: 1; bounding box: 64×42×123 Å

Foldseek 3Di:
DVVVVVVVVVVVVVVVLVVLLVLLVVLVVVLVVLCVVCVVVVVVLVVLLVVLCVLLVPDVVVVVVLVVVLVVVLVVLVVVLVVVVVVCCVPPVDDDPSVNVSSVSVSVLVNVVSVLVSLVVSLVVSVVSLVVVVVVVVPDPPPPVVPVVVVSSVVSVVSSVVSVVSSCVSCVVSVVSVVVVVVVVVVVVVVVVVVVVVVVVVVVVVVVVVVVVVVVVVVVVVVVPDDDPDPPPPVPPVVPPPPDDDD

Sequence (247 aa):
MFFETQNEDNFEHFVMNVYDYVLFSIGGFVNFFINIQQKYNNVLYVLKIQNVHKILKLDETCFKRSIIYSWVCVIAINCFHVCWTLIYYFCFNDIDILNTLAAYANIRFDVNLIYATWCLRLMTESLKFWTYGLQNSAYTNDALDNKHWYNTMFGCYVDITENFQIVEKTFQHVYTFLTFSSLTWVIKNLLIITFLCVESEKYYSGIKRVENACSQMTTSVRSSVTPLDAPLDSALLDSARLNSGAP

pLDDT: mean 87.56, std 11.81, range [51.62, 97.94]

Secondary structure (DSSP, 8-state):
-HHHHHHHHHHHHHHHHHHHHHHHHHHHHHHHHHHHHTHHHHHHHHHHHHHHHHHHT--HHHHHHHHHHHHHHHHHHHHHHHHHHHHHHHHHS---HHHHHHHHHHHHHHHHHHHHHHHHHHHHHHHHHHHHHHHHHHHS---SSHHHHHHHHHHHHHHHHHHHHHHHHHHHHHHHHHHHHHHHHHHHHHHHHHHHHHHHHHHHHHHHHHHHHHHHHHHHHHHHT--S---TTTTSSTTSSS-----

Organism: Spodoptera exigua (NCBI:txid7107)